Protein 3LBB (pdb70)

Sequence (248 aa):
NHLHEIRVFENFDMVSFEKGHVIVTTEVVDKSLNYYGFAHGGYIFTLCDQISGLVSISTGFDAVTLQSSINYLKSGKLGDTLLIDGRCVHDGRTTKVVDVTVTNQLKQEVAKATFTMFVTGKRKNHLHEIRVFENFDMVSFEKGHVIVTTEVVDKSLNYYGFAHGGYIFTLCDQISGLVSISTGFDAVTLQSSINYLKSGKLGDTLLIDGRCVHDGRTTKVVDVTVTNQLKQEVAKATFTMFVTGKRK

Nearest PDB structures (foldseek):
  3lbe-assembly1_B  TM=9.215E-01  e=1.642E-21  Streptococcus mutans UA159
  4xy6-assembly1_A  TM=9.819E-01  e=1.823E-18  Streptococcus pneumoniae TIGR4
  4zrb-assembly1_D  TM=9.783E-01  e=1.724E-18  Streptococcus pneumoniae TIGR4
  4xy5-assembly1_A  TM=9.863E-01  e=4.473E-18  Streptococcus pneumoniae TIGR4
  2fs2-assembly1_B  TM=9.615E-01  e=1.697E-12  Escherichia coli

Secondary structure (DSSP, 8-state):
--S--EEE-SS-EEEEEETTEEEEEEE--GGGB-TTSBB-HHHHHHHHHHHHHHHHHHTTEEEEEEEEEEEE-S--BTTPEEEEEEEEEEE-SSEEEEEEEEE-TT--EEEEEEEEEEEEEE--/--S--EEE-SS-EEEEEETTEEEEEEE--GGGB-TTSBB-HHHHHHHHHHHHHHHHHHTTEEEEEEEEEEEE-S--BTTPEEEEEEEEEEE-SSEEEEEEEEE-TT--EEEEEEEEEEEEEE--

Foldseek 3Di:
DQDDAADEPPDKAFDDQAAQKTKMKDFAADSLDDPVQWGDPVNVVVLQVVRQQSNLVSNFFHKAFPDKDKDFDATHHHGWIKMKMKGWPANDPFKTKIKIFIATPVRHTGMIMMTIIGTPGGDD/DQDDAADEPPDKDWDDQAAQKTKMKDAAADSQDDPVQWGDPVRVVVLQVVRQCSSVVSNFFDWAFPDKDKDFDAIHHHGWIKMKMKGWDDDDPFKTKIKIFIATPVRDTGMIMITIITTPGGDD

Structure (mmCIF, N/CA/C/O backbone):
data_3LBB
#
_entry.id   3LBB
#
_cell.length_a   64.704
_cell.length_b   72.787
_cell.length_c   56.682
_cell.angle_alpha   90.00
_cell.angle_beta   90.00
_cell.angle_gamma   90.00
#
_symmetry.space_group_name_H-M   'P 21 21 2'
#
loop_
_entity.id
_entity.type
_entity.pdbx_description
1 polymer 'Putative uncharacterized protein smu.793'
2 non-polymer 'SULFATE ION'
3 non-polymer 'CHLORIDE ION'
4 water water
#
loop_
_atom_site.group_PDB
_atom_site.id
_atom_site.type_symbol
_atom_site.label_atom_id
_atom_site.label_alt_id
_atom_site.label_comp_id
_atom_site.label_asym_id
_atom_site.label_entity_id
_atom_site.label_seq_id
_atom_site.pdbx_PDB_ins_code
_atom_site.Cartn_x
_atom_site.Cartn_y
_atom_site.Cartn_z
_atom_site.occupancy
_atom_site.B_iso_or_equiv
_atom_site.auth_seq_id
_atom_site.auth_comp_id
_atom_site.auth_asym_id
_atom_site.auth_atom_id
_atom_site.pdbx_PDB_model_num
ATOM 1 N N . ASN A 1 38 ? 57.855 -11.498 30.340 1.00 46.81 4 ASN A N 1
ATOM 2 C CA . ASN A 1 38 ? 57.324 -10.593 29.296 1.00 47.20 4 ASN A CA 1
ATOM 3 C C . ASN A 1 38 ? 55.869 -10.103 29.595 1.00 46.07 4 ASN A C 1
ATOM 4 O O . ASN A 1 38 ? 55.630 -8.893 29.666 1.00 45.61 4 ASN A O 1
ATOM 9 N N . HIS A 1 39 ? 54.936 -11.065 29.810 1.00 44.69 5 HIS A N 1
ATOM 10 C CA . HIS A 1 39 ? 53.468 -10.864 30.131 1.00 42.89 5 HIS A CA 1
ATOM 11 C C . HIS A 1 39 ? 53.103 -10.498 31.592 1.00 40.46 5 HIS A C 1
ATOM 12 O O . HIS A 1 39 ? 52.182 -9.724 31.895 1.00 41.88 5 HIS A O 1
ATOM 19 N N . LEU A 1 40 ? 53.815 -11.121 32.501 1.00 36.42 6 LEU A N 1
ATOM 20 C CA . LEU A 1 40 ? 53.895 -10.697 33.858 1.00 32.15 6 LEU A CA 1
ATOM 21 C C . LEU A 1 40 ? 55.157 -9.945 34.003 1.00 30.31 6 LEU A C 1
ATOM 22 O O . LEU A 1 40 ? 56.239 -10.416 33.558 1.00 31.12 6 LEU A O 1
ATOM 27 N N . HIS A 1 41 ? 55.069 -8.799 34.687 1.00 27.56 7 HIS A N 1
ATOM 28 C CA . HIS A 1 41 ? 56.255 -8.013 34.909 1.00 23.68 7 HIS A CA 1
ATOM 29 C C . HIS A 1 41 ? 56.146 -7.095 36.138 1.00 20.27 7 HIS A C 1
ATOM 30 O O . HIS A 1 41 ? 55.057 -6.655 36.560 1.00 18.53 7 HIS A O 1
ATOM 37 N N . GLU A 1 42 ? 57.282 -6.756 36.687 1.00 19.41 8 GLU A N 1
ATOM 38 C CA . GLU A 1 42 ? 57.312 -5.827 37.790 1.00 18.32 8 GLU A CA 1
ATOM 39 C C . GLU A 1 42 ? 56.825 -4.435 37.411 1.00 17.25 8 GLU A C 1
ATOM 40 O O . GLU A 1 42 ? 57.088 -3.883 36.319 1.00 19.09 8 GLU A O 1
ATOM 46 N N . ILE A 1 43 ? 56.151 -3.829 38.374 1.00 16.55 9 ILE A N 1
ATOM 47 C CA . ILE A 1 43 ? 55.720 -2.456 38.240 1.00 16.68 9 ILE A CA 1
ATOM 48 C C . ILE A 1 43 ? 56.135 -1.766 39.514 1.00 15.33 9 ILE A C 1
ATOM 49 O O . ILE A 1 43 ? 56.138 -2.372 40.557 1.00 13.10 9 ILE A O 1
ATOM 54 N N . ARG A 1 44 ? 56.474 -0.488 39.439 1.00 14.05 10 ARG A N 1
ATOM 55 C CA . ARG A 1 44 ? 56.810 0.246 40.647 1.00 14.74 10 ARG A CA 1
ATOM 56 C C . ARG A 1 44 ? 56.000 1.540 40.693 1.00 14.32 10 ARG A C 1
ATOM 57 O O . ARG A 1 44 ? 55.667 2.105 39.680 1.00 14.46 10 ARG A O 1
ATOM 65 N N . VAL A 1 45 ? 55.743 1.994 41.889 1.00 14.63 11 VAL A N 1
ATOM 66 C CA . VAL A 1 45 ? 54.914 3.152 42.082 1.00 13.42 11 VAL A CA 1
ATOM 67 C C . VAL A 1 45 ? 55.586 3.989 43.135 1.00 12.82 11 VAL A C 1
ATOM 68 O O . VAL A 1 45 ? 56.111 3.466 44.109 1.00 12.46 11 VAL A O 1
ATOM 72 N N . PHE A 1 46 ? 55.499 5.317 42.961 1.00 14.97 12 PHE A N 1
ATOM 73 C CA . PHE A 1 46 ? 56.151 6.273 43.877 1.00 12.56 12 PHE A CA 1
ATOM 74 C C . PHE A 1 46 ? 57.688 6.139 43.909 1.00 14.06 12 PHE A C 1
ATOM 75 O O . PHE A 1 46 ? 58.321 6.261 44.977 1.00 13.40 12 PHE A O 1
ATOM 83 N N . GLU A 1 47 ? 58.267 5.894 42.733 1.00 14.86 13 GLU A N 1
ATOM 84 C CA . GLU A 1 47 ? 59.738 5.993 42.616 1.00 17.50 13 GLU A CA 1
ATOM 85 C C . GLU A 1 47 ? 60.170 7.459 42.697 1.00 18.47 13 GLU A C 1
ATOM 86 O O . GLU A 1 47 ? 61.298 7.745 43.016 1.00 19.05 13 GLU A O 1
ATOM 92 N N . ASN A 1 48 ? 59.245 8.380 42.457 1.00 16.13 14 ASN A N 1
ATOM 93 C CA . ASN A 1 48 ? 59.448 9.777 42.717 1.00 16.90 14 ASN A CA 1
ATOM 94 C C . ASN A 1 48 ? 58.073 10.369 43.096 1.00 17.39 14 ASN A C 1
ATOM 95 O O . ASN A 1 48 ? 57.019 9.799 42.745 1.00 15.41 14 ASN A O 1
ATOM 100 N N . PHE A 1 49 ? 58.083 11.486 43.814 1.00 15.39 15 PHE A N 1
ATOM 101 C CA . PHE A 1 49 ? 56.837 12.138 44.170 1.00 18.02 15 PHE A CA 1
ATOM 102 C C . PHE A 1 49 ? 57.220 13.495 44.761 1.00 19.01 15 PHE A C 1
ATOM 103 O O . PHE A 1 49 ? 58.387 13.694 45.204 1.00 17.60 15 PHE A O 1
ATOM 111 N N . ASP A 1 50 ? 56.246 14.366 44.828 1.00 17.81 16 ASP A N 1
ATOM 112 C CA . ASP A 1 50 ? 56.310 15.641 45.476 1.00 19.38 16 ASP A CA 1
ATOM 113 C C . ASP A 1 50 ? 55.017 15.928 46.233 1.00 18.86 16 ASP A C 1
ATOM 114 O O . ASP A 1 50 ? 53.996 16.069 45.657 1.00 19.92 16 ASP A O 1
ATOM 119 N N . MET A 1 51 ? 55.108 16.003 47.532 1.00 17.21 17 MET A N 1
ATOM 120 C CA . MET A 1 51 ? 53.986 16.349 48.363 1.00 18.72 17 MET A CA 1
ATOM 121 C C . MET A 1 51 ? 53.683 17.857 48.224 1.00 21.78 17 MET A C 1
ATOM 122 O O . MET A 1 51 ? 54.366 18.692 48.748 1.00 21.69 17 MET A O 1
ATOM 127 N N . VAL A 1 52 ? 52.641 18.149 47.474 1.00 21.77 18 VAL A N 1
ATOM 128 C CA . VAL A 1 52 ? 52.237 19.489 47.180 1.00 22.00 18 VAL A CA 1
ATOM 129 C C . VAL A 1 52 ? 51.482 20.161 48.312 1.00 24.76 18 VAL A C 1
ATOM 130 O O . VAL A 1 52 ? 51.900 21.157 48.757 1.00 25.86 18 VAL A O 1
ATOM 134 N N . SER A 1 53 ? 50.379 19.609 48.764 1.00 24.39 19 SER A N 1
ATOM 135 C CA . SER A 1 53 ? 49.722 20.140 49.950 1.00 23.19 19 SER A CA 1
ATOM 136 C C . SER A 1 53 ? 49.108 19.079 50.835 1.00 21.66 19 SER A C 1
ATOM 137 O O . SER A 1 53 ? 48.773 18.062 50.374 1.00 21.32 19 SER A O 1
ATOM 140 N N . PHE A 1 54 ? 48.979 19.372 52.104 1.00 17.64 20 PHE A N 1
ATOM 141 C CA . PHE A 1 54 ? 48.428 18.487 53.059 1.00 20.10 20 PHE A CA 1
ATOM 142 C C . 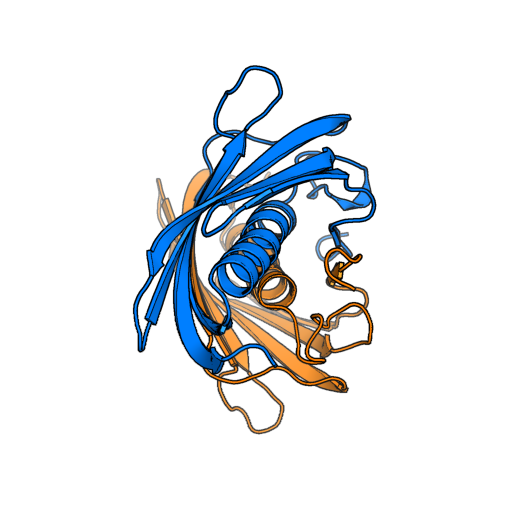PHE A 1 54 ? 47.490 19.242 54.026 1.00 21.03 20 PHE A C 1
ATOM 143 O O . PHE A 1 54 ? 47.925 19.946 54.886 1.00 24.34 20 PHE A O 1
ATOM 151 N N . GLU A 1 55 ? 46.194 19.095 53.847 1.00 20.65 21 GLU A N 1
ATOM 152 C CA . GLU A 1 55 ? 45.226 19.887 54.583 1.00 22.13 21 GLU A CA 1
ATOM 153 C C . GLU A 1 55 ? 44.137 18.945 55.031 1.00 21.58 21 GLU A C 1
ATOM 154 O O . GLU A 1 55 ? 44.021 17.862 54.454 1.00 19.15 21 GLU A O 1
ATOM 160 N N . LYS A 1 56 ? 43.359 19.388 56.027 1.00 20.33 22 LYS A N 1
ATOM 161 C CA . LYS A 1 56 ? 42.276 18.593 56.574 1.00 20.94 22 LYS A CA 1
ATOM 162 C C . LYS A 1 56 ? 41.366 18.171 55.426 1.00 17.72 22 LYS A C 1
ATOM 163 O O . LYS A 1 56 ? 40.845 19.021 54.720 1.00 16.72 22 LYS A O 1
ATOM 169 N N . GLY A 1 57 ? 41.245 16.851 55.247 1.00 18.58 23 GLY A N 1
ATOM 170 C CA . GLY A 1 57 ? 40.398 16.282 54.166 1.00 17.44 23 GLY A CA 1
ATOM 171 C C . GLY A 1 57 ? 40.868 16.603 52.747 1.00 17.99 23 GLY A C 1
ATOM 172 O O . GLY A 1 57 ? 40.153 16.397 51.815 1.00 20.15 23 GLY A O 1
ATOM 173 N N . HIS A 1 58 ? 42.086 17.056 52.535 1.00 14.63 24 HIS A N 1
ATOM 174 C CA . HIS A 1 58 ? 42.457 17.407 51.145 1.00 16.05 24 HIS A CA 1
ATOM 175 C C . HIS A 1 58 ? 43.991 17.371 50.908 1.00 17.05 24 HIS A C 1
ATOM 176 O O . HIS A 1 58 ? 44.726 18.134 51.567 1.00 16.66 24 HIS A O 1
ATOM 183 N N . VAL A 1 59 ? 44.453 16.424 50.083 1.00 14.60 25 VAL A N 1
ATOM 184 C CA . VAL A 1 59 ? 45.880 16.168 49.884 1.00 14.03 25 VAL A CA 1
ATOM 185 C C . VAL A 1 59 ? 46.150 16.120 48.432 1.00 16.37 25 VAL A C 1
ATOM 186 O O . VAL A 1 59 ? 45.428 15.414 47.675 1.00 16.49 25 VAL A O 1
ATOM 190 N N . ILE A 1 60 ? 47.218 16.845 48.030 1.00 16.03 26 ILE A N 1
ATOM 191 C CA . ILE A 1 60 ? 47.669 16.900 46.647 1.00 14.72 26 ILE A CA 1
ATOM 192 C C . ILE A 1 60 ? 49.109 16.388 46.566 1.00 14.73 26 ILE A C 1
ATOM 193 O O . ILE A 1 60 ? 50.042 16.855 47.304 1.00 14.66 26 ILE A O 1
ATOM 198 N N . VAL A 1 61 ? 49.323 15.435 45.664 1.00 12.88 27 VAL A N 1
ATOM 199 C CA . VAL A 1 61 ? 50.714 14.949 45.384 1.00 14.00 27 VAL A CA 1
ATOM 200 C C . VAL A 1 61 ? 50.906 14.858 43.927 1.00 13.19 27 VAL A C 1
ATOM 201 O O . VAL A 1 61 ? 49.994 14.491 43.222 1.00 16.31 27 VAL A O 1
ATOM 205 N N . THR A 1 62 ? 52.084 15.209 43.439 1.00 15.81 28 THR A N 1
ATOM 206 C CA . THR A 1 62 ? 52.450 14.970 42.043 1.00 15.38 28 THR A CA 1
ATOM 207 C C . THR A 1 62 ? 53.495 13.910 41.872 1.00 15.51 28 THR A C 1
ATOM 208 O O . THR A 1 62 ? 54.292 13.619 42.782 1.00 17.65 28 THR A O 1
ATOM 212 N N . THR A 1 63 ? 53.539 13.333 40.680 1.00 15.18 29 THR A N 1
ATOM 213 C CA . THR A 1 63 ? 54.559 12.326 40.419 1.00 14.55 29 THR A CA 1
ATOM 214 C C . THR A 1 63 ? 54.818 12.354 38.954 1.00 14.53 29 THR A C 1
ATOM 215 O O . THR A 1 63 ? 53.982 12.889 38.228 1.00 14.21 29 THR A O 1
ATOM 219 N N . GLU A 1 64 ? 55.954 11.818 38.496 1.00 12.97 30 GLU A N 1
ATOM 220 C CA . GLU A 1 64 ? 56.215 11.760 37.081 1.00 14.02 30 GLU A CA 1
ATOM 221 C C . GLU A 1 64 ? 56.292 10.296 36.632 1.00 14.84 30 GLU A C 1
ATOM 222 O O . GLU A 1 64 ? 57.018 9.421 37.270 1.00 16.11 30 GLU A O 1
ATOM 228 N N . VAL A 1 65 ? 55.552 10.008 35.598 1.00 14.37 31 VAL A N 1
ATOM 229 C CA . VAL A 1 65 ? 55.516 8.716 34.988 1.00 13.37 31 VAL A CA 1
ATOM 230 C C . VAL A 1 65 ? 56.889 8.309 34.422 1.00 14.41 31 VAL A C 1
ATOM 231 O O . VAL A 1 65 ? 57.399 8.959 33.637 1.00 13.32 31 VAL A O 1
ATOM 235 N N . VAL A 1 66 ? 57.416 7.197 34.873 1.00 16.28 32 VAL A N 1
ATOM 236 C CA . VAL A 1 66 ? 58.703 6.653 34.451 1.00 14.57 32 VAL A CA 1
ATOM 237 C C . VAL A 1 66 ? 58.617 5.230 33.881 1.00 17.69 32 VAL A C 1
ATOM 238 O O . VAL A 1 66 ? 57.551 4.717 33.745 1.00 16.87 32 VAL A O 1
ATOM 242 N N . ASP A 1 67 ? 59.744 4.620 33.537 1.00 18.10 33 ASP A N 1
ATOM 243 C CA . ASP A 1 67 ? 59.701 3.359 32.809 1.00 17.98 33 ASP A CA 1
ATOM 244 C C . ASP A 1 67 ? 58.938 2.277 33.581 1.00 18.40 33 ASP A C 1
ATOM 245 O O . ASP A 1 67 ? 58.048 1.555 32.967 1.00 17.52 33 ASP A O 1
ATOM 250 N N . LYS A 1 68 ? 59.237 2.126 34.878 1.00 14.36 34 LYS A N 1
ATOM 251 C CA . LYS A 1 68 ? 58.544 1.020 35.640 1.00 15.72 34 LYS A CA 1
ATOM 252 C C . LYS A 1 68 ? 57.094 1.357 36.073 1.00 16.57 34 LYS A C 1
ATOM 253 O O . LYS A 1 68 ? 56.476 0.567 36.789 1.00 15.78 34 LYS A O 1
ATOM 259 N N . SER A 1 69 ? 56.588 2.524 35.655 1.00 15.79 35 SER A N 1
ATOM 260 C CA . SER A 1 69 ? 55.135 2.882 35.773 1.00 14.71 35 SER A CA 1
ATOM 261 C C . SER A 1 69 ? 54.311 2.218 34.674 1.00 16.26 35 SER A C 1
ATOM 262 O O . SER A 1 69 ? 53.094 2.153 34.755 1.00 15.21 35 SER A O 1
ATOM 265 N N . LEU A 1 70 ? 54.978 1.791 33.600 1.00 15.09 36 LEU A N 1
ATOM 266 C CA . LEU A 1 70 ? 54.276 1.466 32.338 1.00 17.48 36 LEU A CA 1
ATOM 267 C C . LEU A 1 70 ? 53.794 0.032 32.167 1.00 17.69 36 LEU A C 1
ATOM 268 O O . LEU A 1 70 ? 54.339 -0.830 32.813 1.00 18.26 36 LEU A O 1
ATOM 273 N N . ASN A 1 71 ? 52.731 -0.173 31.393 1.00 18.54 37 ASN A N 1
ATOM 274 C CA . ASN A 1 71 ? 52.214 -1.480 31.038 1.00 23.09 37 ASN A CA 1
ATOM 275 C C . ASN A 1 71 ? 52.893 -1.889 29.733 1.00 27.19 37 ASN A C 1
ATOM 276 O O . ASN A 1 71 ? 53.697 -1.107 29.172 1.00 27.57 37 ASN A O 1
ATOM 281 N N . TYR A 1 72 ? 52.581 -3.087 29.220 1.00 34.10 38 TYR A N 1
ATOM 282 C CA . TYR A 1 72 ? 53.246 -3.548 27.946 1.00 38.89 38 TYR A CA 1
ATOM 283 C C . TYR A 1 72 ? 53.181 -2.496 26.796 1.00 40.83 38 TYR A C 1
ATOM 284 O O . TYR A 1 72 ? 54.178 -2.306 26.071 1.00 43.07 38 TYR A O 1
ATOM 293 N N . TYR A 1 73 ? 52.055 -1.776 26.644 1.00 39.38 39 TYR A N 1
ATOM 294 C CA . TYR A 1 73 ? 51.898 -0.798 25.536 1.00 38.20 39 TYR A CA 1
ATOM 295 C C . TYR A 1 73 ? 52.594 0.537 25.689 1.00 36.22 39 TYR A C 1
ATOM 296 O O . TYR A 1 73 ? 52.434 1.441 24.865 1.00 38.53 39 TYR A O 1
ATOM 305 N N . GLY A 1 74 ? 53.403 0.705 26.723 1.00 33.12 40 GLY A N 1
ATOM 306 C CA . GLY A 1 74 ? 54.007 2.033 26.869 1.00 26.48 40 GLY A CA 1
ATOM 307 C C . GLY A 1 74 ? 53.132 3.073 27.509 1.00 22.98 40 GLY A C 1
ATOM 308 O O . GLY A 1 74 ? 53.528 4.254 27.550 1.00 24.59 40 GLY A O 1
ATOM 309 N N . PHE A 1 75 ? 51.951 2.721 28.057 1.00 20.05 41 PHE A N 1
ATOM 310 C CA . PHE A 1 75 ? 51.221 3.678 28.882 1.00 20.20 41 PHE A CA 1
ATOM 311 C C . PHE A 1 75 ? 51.243 3.344 30.372 1.00 20.26 41 PHE A C 1
ATOM 312 O O . PHE A 1 75 ? 51.470 2.188 30.758 1.00 20.85 41 PHE A O 1
ATOM 320 N N . ALA A 1 76 ? 50.907 4.325 31.214 1.00 16.54 42 ALA A N 1
ATOM 321 C CA . ALA A 1 76 ? 50.923 4.146 32.672 1.00 15.94 42 ALA A CA 1
ATOM 322 C C . ALA A 1 76 ? 49.957 3.006 32.991 1.00 16.60 42 ALA A C 1
ATOM 323 O O . ALA A 1 76 ? 48.775 3.014 32.596 1.00 16.25 42 ALA A O 1
ATOM 325 N N . HIS A 1 77 ? 50.455 2.083 33.771 1.00 15.65 43 HIS A N 1
ATOM 326 C CA . HIS A 1 77 ? 49.688 0.894 34.107 1.00 15.46 43 HIS A CA 1
ATOM 327 C C . HIS A 1 77 ? 48.490 1.233 34.996 1.00 13.43 43 HIS A C 1
ATOM 328 O O . HIS A 1 77 ? 48.589 2.102 35.882 1.00 15.92 43 HIS A O 1
ATOM 335 N N . GLY A 1 78 ? 47.340 0.597 34.720 1.00 13.17 44 GLY A N 1
ATOM 336 C CA . GLY A 1 78 ? 46.081 0.832 35.504 1.00 9.06 44 GLY A CA 1
ATOM 337 C C . GLY A 1 78 ? 46.237 0.514 36.963 1.00 11.00 44 GLY A C 1
ATOM 338 O O . GLY A 1 78 ? 45.633 1.211 37.800 1.00 12.88 44 GLY A O 1
ATOM 339 N N . GLY A 1 79 ? 47.059 -0.498 37.318 1.00 10.89 45 GLY A N 1
ATOM 340 C CA . GLY A 1 79 ? 47.423 -0.747 38.740 1.00 12.58 45 GLY A CA 1
ATOM 341 C C . GLY A 1 79 ? 48.315 0.345 39.347 1.00 13.35 45 GLY A C 1
ATOM 342 O O . GLY A 1 79 ? 48.174 0.716 40.502 1.00 15.71 45 GLY A O 1
ATOM 343 N N . TYR A 1 80 ? 49.252 0.877 38.564 1.00 14.60 46 TYR A N 1
ATOM 344 C CA . TYR A 1 80 ? 50.116 2.022 39.032 1.00 14.25 46 TYR A CA 1
ATOM 345 C C . TYR A 1 80 ? 49.195 3.224 39.287 1.00 13.65 46 TYR A C 1
ATOM 346 O O . TYR A 1 80 ? 49.239 3.890 40.356 1.00 15.81 46 TYR A O 1
ATOM 355 N N . ILE A 1 81 ? 48.297 3.479 38.364 1.00 13.60 47 ILE A N 1
ATOM 356 C CA . ILE A 1 81 ? 47.341 4.576 38.493 1.00 11.17 47 ILE A CA 1
ATOM 357 C C . ILE A 1 81 ? 46.513 4.439 39.758 1.00 13.00 47 ILE A C 1
ATOM 358 O O . ILE A 1 81 ? 46.427 5.350 40.522 1.00 12.33 47 ILE A O 1
ATOM 363 N N . PHE A 1 82 ? 45.939 3.265 39.958 1.00 11.85 48 PHE A N 1
ATOM 364 C CA . PHE A 1 82 ? 45.101 3.035 41.146 1.00 10.82 48 PHE A CA 1
ATOM 365 C C . PHE A 1 82 ? 45.945 3.195 42.436 1.00 9.44 48 PHE A C 1
ATOM 366 O O . PHE A 1 82 ? 45.498 3.656 43.417 1.00 10.43 48 PHE A O 1
ATOM 374 N N . THR A 1 83 ? 47.156 2.638 42.437 1.00 12.22 49 THR A N 1
ATOM 375 C CA . THR A 1 83 ? 48.023 2.736 43.639 1.00 11.43 49 THR A CA 1
ATOM 376 C C . THR A 1 83 ? 48.324 4.200 43.987 1.00 10.51 49 THR A C 1
ATOM 377 O O . THR A 1 83 ? 48.382 4.542 45.174 1.00 15.02 49 THR A O 1
ATOM 381 N N . LEU A 1 84 ? 48.533 5.065 42.987 1.00 9.43 50 LEU A N 1
ATOM 382 C CA . LEU A 1 84 ? 48.682 6.509 43.280 1.00 10.71 50 LEU A CA 1
ATOM 383 C C . LEU A 1 84 ? 47.467 7.053 44.049 1.00 14.71 50 LEU A C 1
ATOM 384 O O . LEU A 1 84 ? 47.626 7.724 45.089 1.00 15.52 50 LEU A O 1
ATOM 389 N N . CYS A 1 85 ? 46.242 6.742 43.529 1.00 14.53 51 CYS A N 1
ATOM 390 C CA . CYS A 1 85 ? 44.974 7.131 44.167 1.00 11.29 51 CYS A CA 1
ATOM 391 C C . CYS A 1 85 ? 44.829 6.546 45.540 1.00 12.34 51 CYS A C 1
ATOM 392 O O . CYS A 1 85 ? 44.470 7.263 46.482 1.00 13.11 51 CYS A O 1
ATOM 395 N N . ASP A 1 86 ? 45.110 5.255 45.670 1.00 13.61 52 ASP A N 1
ATOM 396 C CA . ASP A 1 86 ? 44.949 4.562 46.974 1.00 14.65 52 ASP A CA 1
ATOM 397 C C . ASP A 1 86 ? 45.846 5.184 48.106 1.00 15.80 52 ASP A C 1
ATOM 398 O O . ASP A 1 86 ? 45.368 5.459 49.240 1.00 10.50 52 ASP A O 1
ATOM 403 N N . GLN A 1 87 ? 47.130 5.463 47.785 1.00 16.20 53 GLN A N 1
ATOM 404 C CA . GLN A 1 87 ? 48.023 6.007 48.800 1.00 14.37 53 GLN A CA 1
ATOM 405 C C . GLN A 1 87 ? 47.560 7.403 49.207 1.00 14.22 53 GLN A C 1
ATOM 406 O O . GLN A 1 87 ? 47.562 7.790 50.408 1.00 13.14 53 GLN A O 1
ATOM 412 N N . ILE A 1 88 ? 47.174 8.186 48.228 1.00 15.66 54 ILE A N 1
ATOM 413 C CA . ILE A 1 88 ? 46.693 9.506 48.518 1.00 17.22 54 ILE A CA 1
ATOM 414 C C . ILE A 1 88 ? 45.424 9.472 49.395 1.00 18.06 54 ILE A C 1
ATOM 415 O O . ILE A 1 88 ? 45.272 10.250 50.269 1.00 20.70 54 ILE A O 1
ATOM 420 N N . SER A 1 89 ? 44.562 8.517 49.191 1.00 16.50 55 SER A N 1
ATOM 421 C CA . SER A 1 89 ? 43.353 8.419 50.000 1.00 16.16 55 SER A CA 1
ATOM 422 C C . SER A 1 89 ? 43.672 8.084 51.450 1.00 16.37 55 SER A C 1
ATOM 423 O O . SER A 1 89 ? 42.994 8.563 52.405 1.00 15.53 55 SER A O 1
ATOM 426 N N . GLY A 1 90 ? 44.706 7.272 51.649 1.00 17.14 56 GLY A N 1
ATOM 427 C CA . GLY A 1 90 ? 45.195 6.984 53.043 1.00 17.06 56 GLY A CA 1
ATOM 428 C C . GLY A 1 90 ? 45.729 8.210 53.756 1.00 17.34 56 GLY A C 1
ATOM 429 O O . GLY A 1 90 ? 45.546 8.354 54.953 1.00 18.05 56 GLY A O 1
ATOM 430 N N . LEU A 1 91 ? 46.427 9.072 53.027 1.00 19.10 57 LEU A N 1
ATOM 431 C CA . LEU A 1 91 ? 46.888 10.387 53.553 1.00 19.28 57 LEU A CA 1
ATOM 432 C C . LEU A 1 91 ? 45.729 11.303 53.812 1.00 19.38 57 LEU A C 1
ATOM 433 O O . LEU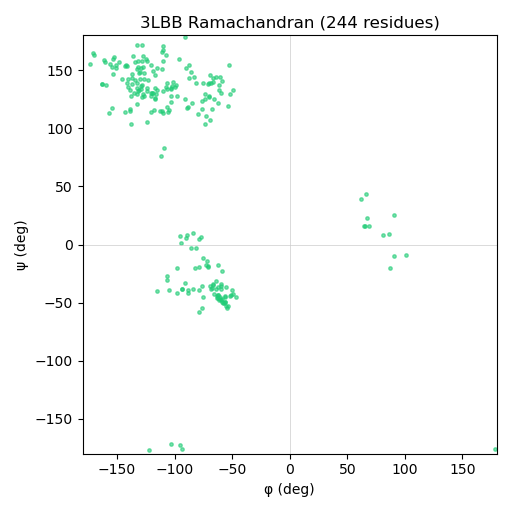 A 1 91 ? 45.739 12.078 54.764 1.00 19.29 57 LEU A O 1
ATOM 438 N N . VAL A 1 92 ? 44.703 11.267 52.943 1.00 19.34 58 VAL A N 1
ATOM 439 C CA . VAL A 1 92 ? 43.506 12.045 53.240 1.00 17.81 58 VAL A CA 1
ATOM 440 C C . VAL A 1 92 ? 42.891 11.590 54.575 1.00 19.24 58 VAL A C 1
ATOM 441 O O . VAL A 1 92 ? 42.338 12.435 55.372 1.00 22.70 58 VAL A O 1
ATOM 445 N N . SER A 1 93 ? 42.971 10.309 54.861 1.00 17.50 59 SER A N 1
ATOM 446 C CA . SER A 1 93 ? 42.299 9.760 56.063 1.00 17.55 59 SER A CA 1
ATOM 447 C C . SER A 1 93 ? 43.170 10.189 57.283 1.00 16.79 59 SER A C 1
ATOM 448 O O . SER A 1 93 ? 42.679 10.669 58.284 1.00 18.25 59 SER A O 1
ATOM 451 N N . ILE A 1 94 ? 44.481 10.051 57.189 1.00 17.55 60 ILE A N 1
ATOM 452 C CA . ILE A 1 94 ? 45.378 10.656 58.191 1.00 19.92 60 ILE A CA 1
ATOM 453 C C . ILE A 1 94 ? 45.135 12.177 58.447 1.00 19.77 60 ILE A C 1
ATOM 454 O O . ILE A 1 94 ? 44.991 12.630 59.583 1.00 22.21 60 ILE A O 1
ATOM 459 N N . SER A 1 95 ? 44.952 12.916 57.372 1.00 18.05 61 SER A N 1
ATOM 460 C CA . SER A 1 95 ? 44.642 14.363 57.433 1.00 19.62 61 SER A CA 1
ATOM 461 C C . SER A 1 95 ? 43.381 14.824 58.183 1.00 22.84 61 SER A C 1
ATOM 462 O O . SER A 1 95 ? 43.301 15.947 58.595 1.00 21.55 61 SER A O 1
ATOM 465 N N . THR A 1 96 ? 42.390 13.931 58.341 1.00 25.96 62 THR A N 1
ATOM 466 C CA . THR A 1 96 ? 41.197 14.152 59.129 1.00 25.67 62 THR A CA 1
ATOM 467 C C . THR A 1 96 ? 41.337 13.603 60.505 1.00 27.85 62 THR A C 1
ATOM 468 O O . THR A 1 96 ? 40.379 13.608 61.243 1.00 30.22 62 THR A O 1
ATOM 472 N N . GLY A 1 97 ? 42.537 13.129 60.879 1.00 31.63 63 GLY A N 1
ATOM 473 C CA . GLY A 1 97 ? 42.842 12.679 62.244 1.00 30.49 63 GLY A CA 1
ATOM 474 C C . GLY A 1 97 ? 42.598 11.185 62.536 1.00 32.42 63 GLY A C 1
ATOM 475 O O . GLY A 1 97 ? 42.414 10.800 63.725 1.00 32.79 63 GLY A O 1
ATOM 476 N N . PHE A 1 98 ? 42.636 10.316 61.521 1.00 31.26 64 PHE A N 1
ATOM 477 C CA . PHE A 1 98 ? 42.321 8.831 61.802 1.00 32.92 64 PHE A CA 1
ATOM 478 C C . PHE A 1 98 ? 43.120 7.780 61.078 1.00 33.80 64 PHE A C 1
ATOM 479 O O . PHE A 1 98 ? 43.672 7.990 59.992 1.00 35.09 64 PHE A O 1
ATOM 487 N N . ASP A 1 99 ? 43.203 6.630 61.728 1.00 35.63 65 ASP A N 1
ATOM 488 C CA . ASP A 1 99 ? 43.601 5.437 60.997 1.00 35.53 65 ASP A CA 1
ATOM 489 C C . ASP A 1 99 ? 42.325 4.846 60.411 1.00 35.25 65 ASP A C 1
ATOM 490 O O . ASP A 1 99 ? 41.190 4.971 60.991 1.00 34.96 65 ASP A O 1
ATOM 495 N N . ALA A 1 100 ? 42.469 4.307 59.206 1.00 36.10 66 ALA A N 1
ATOM 496 C CA . ALA A 1 100 ? 41.292 3.807 58.503 1.00 34.64 66 ALA A CA 1
ATOM 497 C C . ALA A 1 100 ? 41.774 2.743 57.680 1.00 34.10 66 ALA A C 1
ATOM 498 O O . ALA A 1 100 ? 42.930 2.761 57.248 1.00 35.57 66 ALA A O 1
ATOM 500 N N . VAL A 1 101 ? 40.903 1.778 57.406 1.00 33.46 67 VAL A N 1
ATOM 501 C CA . VAL A 1 101 ? 41.312 0.805 56.382 1.00 32.41 67 VAL A CA 1
ATOM 502 C C . VAL A 1 101 ? 40.250 0.767 55.281 1.00 29.84 67 VAL A C 1
ATOM 503 O O . VAL A 1 101 ? 39.063 0.721 55.557 1.00 30.81 67 VAL A O 1
ATOM 507 N N . THR A 1 102 ? 40.691 0.792 54.036 1.00 28.35 68 THR A N 1
ATOM 508 C CA . THR A 1 102 ? 39.765 0.728 52.897 1.00 27.86 68 THR A CA 1
ATOM 509 C C . THR A 1 102 ? 39.102 -0.663 52.756 1.00 24.45 68 THR A C 1
ATOM 510 O O . THR A 1 102 ? 39.782 -1.720 52.758 1.00 21.60 68 THR A O 1
ATOM 514 N N . LEU A 1 103 ? 37.769 -0.623 52.701 1.00 22.04 69 LEU A N 1
ATOM 515 C CA . LEU A 1 103 ? 36.944 -1.807 52.496 1.00 20.32 69 LEU A CA 1
ATOM 516 C C . LEU A 1 103 ? 36.716 -1.998 51.007 1.00 18.41 69 LEU A C 1
ATOM 517 O O . LEU A 1 103 ? 36.598 -3.117 50.569 1.00 17.55 69 LEU A O 1
ATOM 522 N N . GLN A 1 104 ? 36.627 -0.936 50.265 1.00 14.01 70 GLN A N 1
ATOM 523 C CA . GLN A 1 104 ? 36.151 -0.997 48.899 1.00 14.72 70 GLN A CA 1
ATOM 524 C C . GLN A 1 104 ? 36.590 0.218 48.111 1.00 13.66 70 GLN A C 1
ATOM 525 O O . GLN A 1 104 ? 36.553 1.293 48.602 1.00 13.39 70 GLN A O 1
ATOM 531 N N . SER A 1 105 ? 37.021 0.007 46.891 1.00 14.17 71 SER A N 1
ATOM 532 C CA . SER A 1 105 ? 37.247 1.074 45.936 1.00 14.98 71 SER A CA 1
ATOM 533 C C . SER A 1 105 ? 36.690 0.849 44.582 1.00 13.96 71 SER A C 1
ATOM 534 O O . SER A 1 105 ? 36.646 -0.260 44.119 1.00 13.73 71 SER A O 1
ATOM 537 N N . SER A 1 106 ? 36.360 1.948 43.936 1.00 12.76 72 SER A N 1
ATOM 538 C CA . SER A 1 106 ? 35.944 1.971 42.548 1.00 15.07 72 SER A CA 1
ATOM 539 C C . SER A 1 106 ? 36.795 2.951 41.785 1.00 15.00 72 SER A C 1
ATOM 540 O O . SER A 1 106 ? 37.076 4.014 42.308 1.00 18.37 72 SER A O 1
ATOM 543 N N . ILE A 1 107 ? 37.139 2.620 40.528 1.00 13.89 73 ILE A N 1
ATOM 544 C CA . ILE A 1 107 ? 37.960 3.532 39.741 1.00 12.34 73 ILE A CA 1
ATOM 545 C C . ILE A 1 107 ? 37.471 3.549 38.291 1.00 11.89 73 ILE A C 1
ATOM 546 O O . ILE A 1 107 ? 37.104 2.519 37.709 1.00 14.91 73 ILE A O 1
ATOM 551 N N . ASN A 1 108 ? 37.497 4.723 37.679 1.00 10.81 74 ASN A N 1
ATOM 552 C CA . ASN A 1 108 ? 37.237 4.937 36.270 1.00 11.37 74 ASN A CA 1
ATOM 553 C C . ASN A 1 108 ? 38.480 5.487 35.619 1.00 12.52 74 ASN A C 1
ATOM 554 O O . ASN A 1 108 ? 39.051 6.500 36.077 1.00 11.86 74 ASN A O 1
ATOM 559 N N . TYR A 1 109 ? 38.919 4.794 34.575 1.00 10.51 75 TYR A N 1
ATOM 560 C CA . TYR A 1 109 ? 40.020 5.230 33.707 1.00 14.12 75 TYR A CA 1
ATOM 561 C C . TYR A 1 109 ? 39.480 6.039 32.558 1.00 16.79 75 TYR A C 1
ATOM 562 O O . TYR A 1 109 ? 38.639 5.529 31.806 1.00 17.28 75 TYR A O 1
ATOM 571 N N . LEU A 1 110 ? 39.999 7.270 32.373 1.00 18.08 76 LEU A N 1
ATOM 572 C CA . LEU A 1 110 ? 39.430 8.217 31.408 1.00 20.74 76 LEU A CA 1
ATOM 573 C C . LEU A 1 110 ? 40.402 8.546 30.248 1.00 22.72 76 LEU A C 1
ATOM 574 O O . LEU A 1 110 ? 39.979 8.686 29.128 1.00 22.36 76 LEU A O 1
ATOM 579 N N . LYS A 1 111 ? 41.680 8.704 30.574 1.00 21.76 77 LYS A N 1
ATOM 580 C CA . LYS A 1 111 ? 42.740 9.056 29.642 1.00 24.91 77 LYS A CA 1
ATOM 581 C C . LYS A 1 111 ? 44.006 8.321 30.121 1.00 23.95 77 LYS A C 1
ATOM 582 O O . LYS A 1 111 ? 44.240 8.162 31.317 1.00 24.73 77 LYS A O 1
ATOM 588 N N . SER A 1 112 ? 44.777 7.850 29.163 1.00 24.15 78 SER A N 1
ATOM 589 C CA . SER A 1 112 ? 46.122 7.273 29.394 1.00 25.45 78 SER A CA 1
ATOM 590 C C . SER A 1 112 ? 47.125 8.231 29.995 1.00 23.25 78 SER A C 1
ATOM 591 O O . SER A 1 112 ? 47.172 9.394 29.597 1.00 22.55 78 SER A O 1
ATOM 594 N N . GLY A 1 113 ? 47.914 7.746 30.973 1.00 19.52 79 GLY A N 1
ATOM 595 C CA . GLY A 1 113 ? 49.082 8.475 31.359 1.00 19.16 79 GLY A CA 1
ATOM 596 C C . GLY A 1 113 ? 50.233 8.043 30.413 1.00 21.71 79 GLY A C 1
ATOM 597 O O . GLY A 1 113 ? 50.318 6.868 29.955 1.00 18.72 79 GLY A O 1
ATOM 598 N N . LYS A 1 114 ? 51.161 8.950 30.131 1.00 19.61 80 LYS A N 1
ATOM 599 C CA . LYS A 1 114 ? 52.248 8.567 29.243 1.00 19.95 80 LYS A CA 1
ATOM 600 C C . LYS A 1 114 ? 53.555 8.813 29.953 1.00 20.16 80 LYS A C 1
ATOM 601 O O . LYS A 1 114 ? 53.672 9.660 30.898 1.00 19.12 80 LYS A O 1
ATOM 607 N N . LEU A 1 115 ? 54.549 8.093 29.469 1.00 17.61 81 LEU A N 1
ATOM 608 C CA . LEU A 1 115 ? 55.871 8.235 29.940 1.00 18.87 81 LEU A CA 1
ATOM 609 C C . LEU A 1 115 ? 56.280 9.694 29.958 1.00 17.43 81 LEU A C 1
ATOM 610 O O . LEU A 1 115 ? 56.161 10.336 28.975 1.00 16.55 81 LEU A O 1
ATOM 615 N N . GLY A 1 116 ? 56.874 10.147 31.041 1.00 17.93 82 GLY A N 1
ATOM 616 C CA . GLY A 1 116 ? 57.182 11.539 31.208 1.00 18.94 82 GLY A CA 1
ATOM 617 C C . GLY A 1 116 ? 56.089 12.430 31.814 1.00 18.76 82 GLY A C 1
ATOM 618 O O . GLY A 1 116 ? 56.398 13.562 32.233 1.00 17.96 82 GLY A O 1
ATOM 619 N N . ASP A 1 117 ? 54.825 12.005 31.767 1.00 15.24 83 ASP A N 1
ATOM 620 C CA . ASP A 1 117 ? 53.776 12.901 32.245 1.00 18.88 83 ASP A CA 1
ATOM 621 C C . ASP A 1 117 ? 53.984 13.275 33.649 1.00 18.45 83 ASP A C 1
ATOM 622 O O . ASP A 1 117 ? 54.286 12.438 34.429 1.00 22.65 83 ASP A O 1
ATOM 627 N N . THR A 1 118 ? 53.715 14.541 34.017 1.00 19.46 84 THR A N 1
ATOM 628 C CA . THR A 1 118 ? 53.540 14.885 35.421 1.00 16.86 84 THR A CA 1
ATOM 629 C C . THR A 1 118 ? 52.061 14.679 35.775 1.00 18.52 84 THR A C 1
ATOM 630 O O . THR A 1 118 ? 51.187 15.318 35.164 1.00 19.31 84 THR A O 1
ATOM 634 N N . LEU A 1 119 ? 51.790 13.793 36.688 1.00 16.42 85 LEU A N 1
ATOM 635 C CA . LEU A 1 119 ? 50.453 13.582 37.153 1.00 16.64 85 LEU A CA 1
ATOM 636 C C . LEU A 1 119 ? 50.186 14.208 38.501 1.00 15.21 85 LEU A C 1
ATOM 637 O O . LEU A 1 119 ? 50.944 14.112 39.391 1.00 15.38 85 LEU A O 1
ATOM 642 N N . LEU A 1 120 ? 49.078 14.881 38.600 1.00 13.60 86 LEU A N 1
ATOM 643 C CA . LEU A 1 120 ? 48.639 15.456 39.840 1.00 14.13 86 LEU A CA 1
ATOM 644 C C . LEU A 1 120 ? 47.506 14.641 40.504 1.00 15.52 86 LEU A C 1
ATOM 645 O O . LEU A 1 120 ? 46.515 14.385 39.908 1.00 13.52 86 LEU A O 1
ATOM 650 N N . ILE A 1 121 ? 47.728 14.210 41.729 1.00 16.43 87 ILE A N 1
ATOM 651 C CA . ILE A 1 121 ? 46.845 13.315 42.399 1.00 13.94 87 ILE A CA 1
ATOM 652 C C . ILE A 1 121 ? 46.222 14.156 43.491 1.00 14.91 87 ILE A C 1
ATOM 653 O O . ILE A 1 121 ? 46.937 14.555 44.441 1.00 13.37 87 ILE A O 1
ATOM 658 N N . ASP A 1 122 ? 44.883 14.371 43.401 1.00 12.42 88 ASP A N 1
ATOM 659 C CA . ASP A 1 122 ? 44.178 15.169 44.362 1.00 13.13 88 ASP A CA 1
ATOM 660 C C . ASP A 1 122 ? 43.108 14.359 45.114 1.00 13.78 88 ASP A C 1
ATOM 661 O O . ASP A 1 122 ? 42.132 13.887 44.491 1.00 13.36 88 ASP A O 1
ATOM 666 N N . GLY A 1 123 ? 43.274 14.200 46.395 1.00 13.36 89 GLY A N 1
ATOM 667 C CA . GLY A 1 123 ? 42.362 13.470 47.217 1.00 15.16 89 GLY A CA 1
ATOM 668 C C . GLY A 1 123 ? 41.552 14.393 48.080 1.00 17.06 89 GLY A C 1
ATOM 669 O O . GLY A 1 123 ? 42.082 15.290 48.648 1.00 16.74 89 GLY A O 1
ATOM 670 N N . ARG A 1 124 ? 40.256 14.158 48.133 1.00 20.00 90 ARG A N 1
ATOM 671 C CA . ARG A 1 124 ? 39.314 14.912 48.951 1.00 20.00 90 ARG A CA 1
ATOM 672 C C . ARG A 1 124 ? 38.372 14.039 49.758 1.00 20.00 90 ARG A C 1
ATOM 673 O O . ARG A 1 124 ? 37.772 13.145 49.221 1.00 20.00 90 ARG A O 1
ATOM 681 N N . CYS A 1 125 ? 38.227 14.331 51.037 1.00 14.99 91 CYS A N 1
ATOM 682 C CA . CYS A 1 125 ? 37.276 13.628 51.871 1.00 18.77 91 CYS A CA 1
ATOM 683 C C . CYS A 1 125 ? 35.869 14.129 51.566 1.00 19.47 91 CYS A C 1
ATOM 684 O O . CYS A 1 125 ? 35.594 15.281 51.768 1.00 18.87 91 CYS A O 1
ATOM 687 N N . VAL A 1 126 ? 34.994 13.255 51.055 1.00 20.29 92 VAL A N 1
ATOM 688 C CA . VAL A 1 126 ? 33.624 13.639 50.814 1.00 21.01 92 VAL A CA 1
ATOM 689 C C . VAL A 1 126 ? 32.726 13.163 52.001 1.00 22.96 92 VAL A C 1
ATOM 690 O O . VAL A 1 126 ? 31.637 13.676 52.199 1.00 24.30 92 VAL A O 1
ATOM 694 N N . HIS A 1 127 ? 33.165 12.206 52.778 1.00 21.22 93 HIS A N 1
ATOM 695 C CA . HIS A 1 127 ? 32.483 11.893 54.018 1.00 22.81 93 HIS A CA 1
ATOM 696 C C . HIS A 1 127 ? 33.436 11.603 55.183 1.00 24.42 93 HIS A C 1
ATOM 697 O O . HIS A 1 127 ? 34.180 10.679 55.177 1.00 23.17 93 HIS A O 1
ATOM 704 N N . ASP A 1 128 ? 33.373 12.433 56.184 1.00 26.07 94 ASP A N 1
ATOM 705 C CA . ASP A 1 128 ? 34.312 12.368 57.272 1.00 28.54 94 ASP A CA 1
ATOM 706 C C . ASP A 1 128 ? 33.569 11.933 58.488 1.00 30.90 94 ASP A C 1
ATOM 707 O O . ASP A 1 128 ? 33.243 12.703 59.322 1.00 31.76 94 ASP A O 1
ATOM 712 N N . GLY A 1 129 ? 33.267 10.662 58.532 1.00 33.28 95 GLY A N 1
ATOM 713 C CA . GLY A 1 129 ? 32.361 10.123 59.504 1.00 35.27 95 GLY A CA 1
ATOM 714 C C . GLY A 1 129 ? 33.060 9.551 60.696 1.00 37.73 95 GLY A C 1
ATOM 715 O O . GLY A 1 129 ? 34.208 9.270 60.663 1.00 37.45 95 GLY A O 1
ATOM 716 N N . ARG A 1 130 ? 32.342 9.424 61.778 1.00 40.49 96 ARG A N 1
ATOM 717 C CA . ARG A 1 130 ? 32.870 8.712 62.946 1.00 42.69 96 ARG A CA 1
ATOM 718 C C . ARG A 1 130 ? 33.298 7.275 62.604 1.00 40.92 96 ARG A C 1
ATOM 719 O O . ARG A 1 130 ? 34.390 6.847 62.986 1.00 41.91 96 ARG A O 1
ATOM 727 N N . THR A 1 131 ? 32.459 6.553 61.844 1.00 38.86 97 THR A N 1
ATOM 728 C CA . THR A 1 131 ? 32.651 5.098 61.673 1.00 36.16 97 THR A CA 1
ATOM 729 C C . THR A 1 131 ? 33.201 4.723 60.245 1.00 33.45 97 THR A C 1
ATOM 730 O O . THR A 1 131 ? 33.933 3.710 60.089 1.00 29.91 97 THR A O 1
ATOM 734 N N . THR A 1 132 ? 32.901 5.578 59.238 1.00 30.36 98 THR A N 1
ATOM 735 C CA . THR A 1 132 ? 33.379 5.399 57.872 1.00 28.75 98 THR A CA 1
ATOM 736 C C . THR A 1 132 ? 33.962 6.702 57.339 1.00 28.27 98 THR A C 1
ATOM 737 O O . THR A 1 132 ? 33.573 7.797 57.783 1.00 28.71 98 THR A O 1
ATOM 741 N N . LYS A 1 133 ? 34.903 6.604 56.394 1.00 23.78 99 LYS A N 1
ATOM 742 C CA . LYS A 1 133 ? 35.263 7.753 55.594 1.00 22.22 99 LYS A CA 1
ATOM 743 C C . LYS A 1 133 ? 35.158 7.418 54.121 1.00 19.13 99 LYS A C 1
ATOM 744 O O . LYS A 1 133 ? 35.360 6.258 53.724 1.00 20.26 99 LYS A O 1
ATOM 750 N N . VAL A 1 134 ? 34.808 8.411 53.306 1.00 15.80 100 VAL A N 1
ATOM 751 C CA . VAL A 1 134 ? 34.774 8.232 51.871 1.00 14.20 100 VAL A CA 1
ATOM 752 C C . VAL A 1 134 ? 35.667 9.294 51.269 1.00 15.16 100 VAL A C 1
ATOM 753 O O . VAL A 1 134 ? 35.557 10.492 51.590 1.00 16.33 100 VAL A O 1
ATOM 757 N N . VAL A 1 135 ? 36.527 8.865 50.358 1.00 14.69 101 VAL A N 1
ATOM 758 C CA . VAL A 1 135 ? 37.524 9.750 49.728 1.00 13.48 101 VAL A CA 1
ATOM 759 C C . VAL A 1 135 ? 37.477 9.667 48.257 1.00 13.11 101 VAL A C 1
ATOM 760 O O . VAL A 1 135 ? 37.478 8.588 47.725 1.00 14.48 101 VAL A O 1
ATOM 764 N N . ASP A 1 136 ? 37.343 10.807 47.582 1.00 11.57 102 ASP A N 1
ATOM 765 C CA . ASP A 1 136 ? 37.418 10.855 46.141 1.00 14.97 102 ASP A CA 1
ATOM 766 C C . ASP A 1 136 ? 38.810 11.292 45.747 1.00 15.75 102 ASP A C 1
ATOM 767 O O . ASP A 1 136 ? 39.342 12.225 46.305 1.00 15.79 102 ASP A O 1
ATOM 772 N N . VAL A 1 137 ? 39.385 10.645 44.738 1.00 15.36 103 VAL A N 1
ATOM 773 C CA . VAL A 1 137 ? 40.695 11.047 44.269 1.00 14.82 103 VAL A CA 1
ATOM 774 C C . VAL A 1 137 ? 40.614 11.236 42.767 1.00 17.59 103 VAL A C 1
ATOM 775 O O . VAL A 1 137 ? 39.985 10.410 42.062 1.00 21.77 103 VAL A O 1
ATOM 779 N N . THR A 1 138 ? 41.230 12.313 42.256 1.00 17.57 104 THR A N 1
ATOM 780 C CA . THR A 1 138 ? 41.316 12.538 40.829 1.00 16.64 104 THR A CA 1
ATOM 781 C C . THR A 1 138 ? 42.769 12.671 40.411 1.00 16.14 104 THR A C 1
ATOM 782 O O . THR A 1 138 ? 43.558 13.279 41.105 1.00 16.58 104 THR A O 1
ATOM 786 N N . VAL A 1 139 ? 43.112 12.121 39.251 1.00 15.11 105 VAL A N 1
ATOM 787 C CA . VAL A 1 139 ? 44.454 12.203 38.726 1.00 14.25 105 VAL A CA 1
ATOM 788 C C . VAL A 1 139 ? 44.289 12.983 37.445 1.00 16.74 105 VAL A C 1
ATOM 789 O O . VAL A 1 139 ? 43.485 12.597 36.587 1.00 18.09 105 VAL A O 1
ATOM 793 N N . THR A 1 140 ? 45.044 14.060 37.314 1.00 15.54 106 THR A N 1
ATOM 794 C CA . THR A 1 140 ? 45.040 14.905 36.081 1.00 17.11 106 THR A CA 1
ATOM 795 C C . THR A 1 140 ? 46.430 15.071 35.490 1.00 18.02 106 THR A C 1
ATOM 796 O O . THR A 1 140 ? 47.463 14.880 36.170 1.00 19.96 106 THR A O 1
ATOM 800 N N . ASN A 1 141 ? 46.502 15.429 34.220 1.00 18.63 107 ASN A N 1
ATOM 801 C CA . ASN A 1 141 ? 47.810 15.827 33.650 1.00 21.62 107 ASN A CA 1
ATOM 802 C C . ASN A 1 141 ? 47.946 17.362 33.701 1.00 22.09 107 ASN A C 1
ATOM 803 O O . ASN A 1 141 ? 47.078 18.028 34.289 1.00 23.14 107 ASN A O 1
ATOM 808 N N . GLN A 1 142 ? 48.982 17.917 33.090 1.00 21.59 108 GLN A N 1
ATOM 809 C CA . GLN A 1 142 ? 49.344 19.317 33.350 1.00 24.39 108 GLN A CA 1
ATOM 810 C C . GLN A 1 142 ? 48.401 20.260 32.653 1.00 25.11 108 GLN A C 1
ATOM 811 O O . GLN A 1 142 ? 48.424 21.472 32.931 1.00 22.60 108 GLN A O 1
ATOM 817 N N . LEU A 1 143 ? 47.596 19.688 31.756 1.00 27.42 109 LEU A N 1
ATOM 818 C CA . LEU A 1 143 ? 46.506 20.404 31.096 1.00 30.82 109 LEU A CA 1
ATOM 819 C C . LEU A 1 143 ? 45.229 20.389 31.919 1.00 31.50 109 LEU A C 1
ATOM 820 O O . LEU A 1 143 ? 44.256 21.061 31.574 1.00 33.37 109 LEU A O 1
ATOM 825 N N . LYS A 1 144 ? 45.252 19.698 33.057 1.00 30.91 110 LYS A N 1
ATOM 826 C CA . LYS A 1 144 ? 44.017 19.510 33.888 1.00 28.53 110 LYS A CA 1
ATOM 827 C C . LYS A 1 144 ? 42.983 18.622 33.247 1.00 26.49 110 LYS A C 1
ATOM 828 O O . LYS A 1 144 ? 41.833 18.598 33.687 1.00 29.69 110 LYS A O 1
ATOM 834 N N . GLN A 1 145 ? 43.382 17.864 32.220 1.00 26.74 111 GLN A N 1
ATOM 835 C CA . GLN A 1 145 ? 42.647 16.673 31.746 1.00 26.28 111 GLN A CA 1
ATOM 836 C C . GLN A 1 145 ? 42.599 15.498 32.759 1.00 24.55 111 GLN A C 1
ATOM 837 O O . GLN A 1 145 ? 43.645 15.053 33.186 1.00 23.16 111 GLN A O 1
ATOM 843 N N . GLU A 1 146 ? 41.414 14.988 33.110 1.00 22.34 112 GLU A N 1
ATOM 844 C CA . GLU A 1 146 ? 41.333 13.870 34.096 1.00 21.11 112 GLU A CA 1
ATOM 845 C C . GLU A 1 146 ? 41.793 12.586 33.462 1.00 18.42 112 GLU A C 1
ATOM 846 O O . GLU A 1 146 ? 41.322 12.196 32.418 1.00 18.02 112 GLU A O 1
ATOM 852 N N . VAL A 1 147 ? 42.748 11.976 34.115 1.00 17.24 113 VAL A N 1
ATOM 853 C CA . VAL A 1 147 ? 43.316 10.679 33.730 1.00 17.11 113 VAL A CA 1
ATOM 854 C C . VAL A 1 147 ? 42.503 9.555 34.382 1.00 17.06 113 VAL A C 1
ATOM 855 O O . VAL A 1 147 ? 42.201 8.588 33.714 1.00 19.45 113 VAL A O 1
ATOM 859 N N . ALA A 1 148 ? 42.071 9.746 35.638 1.00 15.14 114 ALA A N 1
ATOM 860 C CA . ALA A 1 148 ? 41.310 8.761 36.360 1.00 14.08 114 ALA A CA 1
ATOM 861 C C . ALA A 1 148 ? 40.615 9.411 37.506 1.00 15.89 114 ALA A C 1
ATOM 862 O O . ALA A 1 148 ? 41.007 10.474 37.954 1.00 16.63 114 ALA A O 1
ATOM 864 N N . LYS A 1 149 ? 39.549 8.752 38.001 1.00 16.13 115 LYS A N 1
ATOM 865 C CA . LYS A 1 149 ? 38.893 9.216 39.214 1.00 17.30 115 LYS A CA 1
ATOM 866 C C . LYS A 1 149 ? 38.556 7.990 39.956 1.00 17.46 115 LYS A C 1
ATOM 867 O O . LYS A 1 149 ? 38.022 7.001 39.368 1.00 18.11 115 LYS A O 1
ATOM 873 N N . ALA A 1 150 ? 38.824 8.014 41.240 1.00 16.81 116 ALA A N 1
ATOM 874 C CA . ALA A 1 150 ? 38.511 6.894 42.071 1.00 14.42 116 ALA A CA 1
ATOM 875 C C . ALA A 1 150 ? 37.787 7.296 43.344 1.00 16.51 116 ALA A C 1
ATOM 876 O O . ALA A 1 150 ? 37.916 8.443 43.803 1.00 15.61 116 ALA A O 1
ATOM 878 N N . THR A 1 151 ? 37.053 6.343 43.950 1.00 16.00 117 THR A N 1
ATOM 879 C CA . THR A 1 151 ? 36.391 6.611 45.258 1.00 13.96 117 THR A CA 1
ATOM 880 C C . THR A 1 151 ? 36.755 5.501 46.212 1.00 16.08 117 THR A C 1
ATOM 881 O O . THR A 1 151 ? 36.699 4.322 45.811 1.00 17.16 117 THR A O 1
ATOM 885 N N . PHE A 1 152 ? 37.091 5.850 47.460 1.00 13.67 118 PHE A N 1
ATOM 886 C CA . PHE A 1 152 ? 37.530 4.882 48.443 1.00 13.36 118 PHE A CA 1
ATOM 887 C C . PHE A 1 152 ? 36.602 4.892 49.653 1.00 14.62 118 PHE A C 1
ATOM 888 O O . PHE A 1 152 ? 36.309 5.931 50.153 1.00 12.45 118 PHE A O 1
ATOM 896 N N . THR A 1 153 ? 36.135 3.724 50.069 1.00 13.39 119 THR A N 1
ATOM 897 C CA . THR A 1 153 ? 35.155 3.579 51.152 1.00 17.31 119 THR A CA 1
ATOM 898 C C . THR A 1 153 ? 35.930 2.955 52.312 1.00 18.18 119 THR A C 1
ATOM 899 O O . THR A 1 153 ? 36.431 1.830 52.193 1.00 19.63 119 THR A O 1
ATOM 903 N N . MET A 1 154 ? 36.100 3.699 53.394 1.00 22.04 120 MET A N 1
ATOM 904 C CA . MET A 1 154 ? 37.027 3.253 54.488 1.00 24.00 120 MET A CA 1
ATOM 905 C C . MET A 1 154 ? 36.333 3.001 55.819 1.00 25.62 120 MET A C 1
ATOM 906 O O . MET A 1 154 ? 35.348 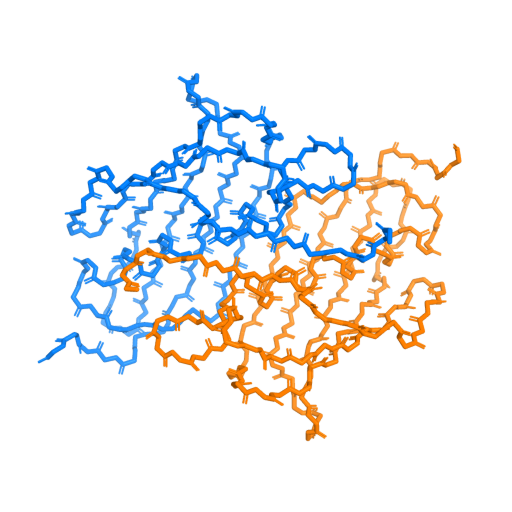3.652 56.166 1.00 25.17 120 MET A O 1
ATOM 911 N N . PHE A 1 155 ? 36.842 2.013 56.553 1.00 27.86 121 PHE A N 1
ATOM 912 C CA . PHE A 1 155 ? 36.346 1.727 57.881 1.00 30.76 121 PHE A CA 1
ATOM 913 C C . PHE A 1 155 ? 37.332 2.419 58.862 1.00 28.92 121 PHE A C 1
ATOM 914 O O . PHE A 1 155 ? 38.556 2.220 58.754 1.00 26.25 121 PHE A O 1
ATOM 922 N N . VAL A 1 156 ? 36.802 3.224 59.778 1.00 32.06 122 VAL A N 1
ATOM 923 C CA . VAL A 1 156 ? 37.682 3.826 60.821 1.00 35.75 122 VAL A CA 1
ATOM 924 C C . VAL A 1 156 ? 38.162 2.817 61.895 1.00 38.44 122 VAL A C 1
ATOM 925 O O . VAL A 1 156 ? 37.354 2.310 62.644 1.00 38.61 122 VAL A O 1
ATOM 929 N N . THR A 1 157 ? 39.466 2.488 61.894 1.00 42.10 123 THR A N 1
ATOM 930 C CA . THR A 1 157 ? 40.059 1.576 62.881 1.00 44.64 123 THR A CA 1
ATOM 931 C C . THR A 1 157 ? 40.442 2.276 64.198 1.00 46.90 123 THR A C 1
ATOM 932 O O . THR A 1 157 ? 40.256 1.704 65.274 1.00 48.81 123 THR A O 1
ATOM 936 N N . GLY A 1 158 ? 40.958 3.507 64.135 1.00 47.99 124 GLY A N 1
ATOM 937 C CA . GLY A 1 158 ? 41.195 4.302 65.350 1.00 47.58 124 GLY A CA 1
ATOM 938 C C . GLY A 1 158 ? 41.573 5.758 65.070 1.00 48.99 124 GLY A C 1
ATOM 939 O O . GLY A 1 158 ? 42.011 6.095 63.926 1.00 48.83 124 GLY A O 1
ATOM 940 N N . LYS A 1 159 ? 41.498 6.597 66.102 1.00 48.67 125 LYS A N 1
ATOM 941 C CA . LYS A 1 159 ? 42.101 7.917 66.116 1.00 48.29 125 LYS A CA 1
ATOM 942 C C . LYS A 1 159 ? 43.626 7.843 65.933 1.00 47.90 125 LYS A C 1
ATOM 943 O O . LYS A 1 159 ? 44.268 6.961 66.437 1.00 46.01 125 LYS A O 1
ATOM 949 N N . ARG A 1 160 ? 44.202 8.799 65.236 1.00 48.37 126 ARG A N 1
ATOM 950 C CA . ARG A 1 160 ? 45.650 8.914 65.171 1.00 49.85 126 ARG A CA 1
ATOM 951 C C . ARG A 1 160 ? 46.156 9.283 66.578 1.00 52.61 126 ARG A C 1
ATOM 952 O O . ARG A 1 160 ? 45.521 10.050 67.281 1.00 52.48 126 ARG A O 1
ATOM 960 N N . LYS A 1 161 ? 47.303 8.744 66.973 1.00 55.44 127 LYS A N 1
ATOM 961 C CA . LYS A 1 161 ? 47.899 9.038 68.280 1.00 58.62 127 LYS A CA 1
ATOM 962 C C . LYS A 1 161 ? 46.855 9.174 69.413 1.00 60.04 127 LYS A C 1
ATOM 963 O O . LYS A 1 161 ? 47.151 9.550 70.564 1.00 60.69 127 LYS A O 1
ATOM 969 N N . ASN B 1 38 ? 57.807 5.948 54.839 1.00 50.15 4 ASN B N 1
ATOM 970 C CA . ASN B 1 38 ? 57.060 6.945 55.683 1.00 49.32 4 ASN B CA 1
ATOM 971 C C . ASN B 1 38 ? 55.726 7.323 55.022 1.00 47.23 4 ASN B C 1
ATOM 972 O O . ASN B 1 38 ? 55.023 6.437 54.534 1.00 45.40 4 ASN B O 1
ATOM 977 N N . HIS B 1 39 ? 55.350 8.606 55.001 1.00 45.01 5 HIS B N 1
ATOM 978 C CA . HIS B 1 39 ? 54.047 8.955 54.399 1.00 42.44 5 HIS B CA 1
ATOM 979 C C . HIS B 1 39 ? 53.918 8.641 52.900 1.00 37.18 5 HIS B C 1
ATOM 980 O O . HIS B 1 39 ? 52.875 8.143 52.487 1.00 35.44 5 HIS B O 1
ATOM 987 N N . LEU B 1 40 ? 54.949 8.977 52.111 1.00 31.08 6 LEU B N 1
ATOM 988 C CA . LEU B 1 40 ? 55.045 8.513 50.711 1.00 25.85 6 LEU B CA 1
ATOM 989 C C . LEU B 1 40 ? 56.273 7.602 50.575 1.00 25.96 6 LEU B C 1
ATOM 990 O O . LEU B 1 40 ? 57.375 7.967 51.029 1.00 25.58 6 LEU B O 1
ATOM 995 N N . HIS B 1 41 ? 56.116 6.441 49.926 1.00 24.23 7 HIS B N 1
ATOM 996 C CA . HIS B 1 41 ? 57.210 5.499 49.779 1.00 21.74 7 HIS B CA 1
ATOM 997 C C . HIS B 1 41 ? 56.995 4.658 48.539 1.00 22.12 7 HIS B C 1
ATOM 998 O O . HIS B 1 41 ? 55.847 4.545 48.033 1.00 21.63 7 HIS B O 1
ATOM 1005 N N . GLU B 1 42 ? 58.088 4.060 48.045 1.00 20.53 8 GLU B N 1
ATOM 1006 C CA . GLU B 1 42 ? 57.985 3.239 46.878 1.00 18.09 8 GLU B CA 1
ATOM 1007 C C . GLU B 1 42 ? 57.220 1.953 47.130 1.00 17.50 8 GLU B C 1
ATOM 1008 O O . GLU B 1 42 ? 57.328 1.296 48.148 1.00 17.72 8 GLU B O 1
ATOM 1014 N N . ILE B 1 43 ? 56.489 1.512 46.131 1.00 17.62 9 ILE B N 1
ATOM 1015 C CA . ILE B 1 43 ? 55.769 0.290 46.277 1.00 15.17 9 ILE B CA 1
ATOM 1016 C C . ILE B 1 43 ? 56.112 -0.499 45.064 1.00 13.98 9 ILE B C 1
ATOM 1017 O O . ILE B 1 43 ? 56.296 0.073 43.979 1.00 15.59 9 ILE B O 1
ATOM 1022 N N . ARG B 1 44 ? 56.267 -1.803 45.213 1.00 12.95 10 ARG B N 1
ATOM 1023 C CA . ARG B 1 44 ? 56.517 -2.617 43.991 1.00 14.90 10 ARG B CA 1
ATOM 1024 C C . ARG B 1 44 ? 55.551 -3.772 43.881 1.00 14.35 10 ARG B C 1
ATOM 1025 O O . ARG B 1 44 ? 55.134 -4.291 44.906 1.00 12.11 10 ARG B O 1
ATOM 1033 N N . VAL B 1 45 ? 55.293 -4.213 42.643 1.00 13.40 11 VAL B N 1
ATOM 1034 C CA . VAL B 1 45 ? 54.396 -5.288 42.432 1.00 13.09 11 VAL B CA 1
ATOM 1035 C C . VAL B 1 45 ? 54.951 -6.245 41.412 1.00 14.90 11 VAL B C 1
ATOM 1036 O O . VAL B 1 45 ? 55.541 -5.819 40.426 1.00 15.97 11 VAL B O 1
ATOM 1040 N N . PHE B 1 46 ? 54.787 -7.561 41.694 1.00 13.67 12 PHE B N 1
ATOM 1041 C CA . PHE B 1 46 ? 55.330 -8.665 40.857 1.00 13.45 12 PHE B CA 1
ATOM 1042 C C . PHE B 1 46 ? 56.888 -8.663 40.893 1.00 14.90 12 PHE B C 1
ATOM 1043 O O . PHE B 1 46 ? 57.535 -8.789 39.847 1.00 16.13 12 PHE B O 1
ATOM 1051 N N . GLU B 1 47 ? 57.477 -8.473 42.078 1.00 14.54 13 GLU B N 1
ATOM 1052 C CA . GLU B 1 47 ? 58.934 -8.620 42.162 1.00 17.12 13 GLU B CA 1
ATOM 1053 C C . GLU B 1 47 ? 59.215 -10.141 42.003 1.00 19.41 13 GLU B C 1
ATOM 1054 O O . GLU B 1 47 ? 60.319 -10.558 41.719 1.00 18.59 13 GLU B O 1
ATOM 1060 N N . ASN B 1 48 ? 58.167 -10.947 42.221 1.00 17.64 14 ASN B N 1
ATOM 1061 C CA . ASN B 1 48 ? 58.230 -12.401 42.063 1.00 19.91 14 ASN B CA 1
ATOM 1062 C C . ASN B 1 48 ? 56.838 -12.881 41.677 1.00 18.59 14 ASN B C 1
ATOM 1063 O O . ASN B 1 48 ? 55.815 -12.212 41.965 1.00 17.58 14 ASN B O 1
ATOM 1068 N N . PHE B 1 49 ? 56.782 -14.023 40.998 1.00 18.75 15 PHE B N 1
ATOM 1069 C CA . PHE B 1 49 ? 55.510 -14.609 40.593 1.00 20.19 15 PHE B CA 1
ATOM 1070 C C . PHE B 1 49 ? 55.771 -15.976 39.980 1.00 21.88 15 PHE B C 1
ATOM 1071 O O . PHE B 1 49 ? 56.854 -16.273 39.455 1.00 20.17 15 PHE B O 1
ATOM 1079 N N . ASP B 1 50 ? 54.733 -16.806 40.053 1.00 22.27 16 ASP B N 1
ATOM 1080 C CA . ASP B 1 50 ? 54.689 -18.040 39.381 1.00 20.65 16 ASP B CA 1
ATOM 1081 C C . ASP B 1 50 ? 53.309 -18.174 38.654 1.00 22.21 16 ASP B C 1
ATOM 1082 O O . ASP B 1 50 ? 52.234 -18.126 39.249 1.00 21.44 16 ASP B O 1
ATOM 1087 N N . MET B 1 51 ? 53.365 -18.326 37.350 1.00 22.16 17 MET B N 1
ATOM 1088 C CA . MET B 1 51 ? 52.180 -18.524 36.563 1.00 24.80 17 MET B CA 1
ATOM 1089 C C . MET B 1 51 ? 51.771 -20.010 36.689 1.00 24.85 17 MET B C 1
ATOM 1090 O O . MET B 1 51 ? 52.496 -20.896 36.232 1.00 27.48 17 MET B O 1
ATOM 1095 N N . VAL B 1 52 ? 50.656 -20.295 37.331 1.00 21.94 18 VAL B N 1
ATOM 1096 C CA . VAL B 1 52 ? 50.264 -21.655 37.647 1.00 24.58 18 VAL B CA 1
ATOM 1097 C C . VAL B 1 52 ? 49.444 -22.247 36.441 1.00 25.61 18 VAL B C 1
ATOM 1098 O O . VAL B 1 52 ? 49.557 -23.394 36.077 1.00 25.01 18 VAL B O 1
ATOM 1102 N N . SER B 1 53 ? 48.558 -21.477 35.848 1.00 25.17 19 SER B N 1
ATOM 1103 C CA . SER B 1 53 ? 47.771 -22.007 34.722 1.00 25.55 19 SER B CA 1
ATOM 1104 C C . SER B 1 53 ? 47.169 -20.867 33.965 1.00 23.83 19 SER B C 1
ATOM 1105 O O . SER B 1 53 ? 46.782 -19.849 34.535 1.00 23.23 19 SER B O 1
ATOM 1108 N N . PHE B 1 54 ? 47.233 -21.012 32.648 1.00 23.23 20 PHE B N 1
ATOM 1109 C CA . PHE B 1 54 ? 46.770 -20.040 31.747 1.00 22.18 20 PHE B CA 1
ATOM 1110 C C . PHE B 1 54 ? 45.758 -20.780 30.866 1.00 23.34 20 PHE B C 1
ATOM 1111 O O . PHE B 1 54 ? 46.140 -21.580 30.030 1.00 23.28 20 PHE B O 1
ATOM 1119 N N . GLU B 1 55 ? 44.472 -20.536 31.075 1.00 21.77 21 GLU B N 1
ATOM 1120 C CA . GLU B 1 55 ? 43.404 -21.298 30.374 1.00 23.26 21 GLU B CA 1
ATOM 1121 C C . GLU B 1 55 ? 42.357 -20.371 29.796 1.00 21.93 21 GLU B C 1
ATOM 1122 O O . GLU B 1 55 ? 42.380 -19.192 30.071 1.00 22.54 21 GLU B O 1
ATOM 1128 N N . LYS B 1 56 ? 41.430 -20.907 28.991 1.00 19.86 22 LYS B N 1
ATOM 1129 C CA . LYS B 1 56 ? 40.542 -20.046 28.286 1.00 20.54 22 LYS B CA 1
ATOM 1130 C C . LYS B 1 56 ? 39.591 -19.340 29.315 1.00 22.81 22 LYS B C 1
ATOM 1131 O O . LYS B 1 56 ? 38.821 -20.028 30.051 1.00 21.27 22 LYS B O 1
ATOM 1137 N N . GLY B 1 57 ? 39.670 -17.996 29.413 1.00 20.94 23 GLY B N 1
ATOM 1138 C CA . GLY B 1 57 ? 38.833 -17.297 30.408 1.00 19.15 23 GLY B CA 1
ATOM 1139 C C . GLY B 1 57 ? 39.155 -17.609 31.835 1.00 18.82 23 GLY B C 1
ATOM 1140 O O . GLY B 1 57 ? 38.357 -17.324 32.730 1.00 20.64 23 GLY B O 1
ATOM 1141 N N . HIS B 1 58 ? 40.324 -18.192 32.096 1.00 19.91 24 HIS B N 1
ATOM 1142 C CA . HIS B 1 58 ? 40.705 -18.592 33.462 1.00 19.32 24 HIS B CA 1
ATOM 1143 C C . HIS B 1 58 ? 42.260 -18.658 33.689 1.00 21.76 24 HIS B C 1
ATOM 1144 O O . HIS B 1 58 ? 42.983 -19.522 33.115 1.00 23.72 24 HIS B O 1
ATOM 1151 N N . VAL B 1 59 ? 42.786 -17.820 34.598 1.00 21.25 25 VAL B N 1
ATOM 1152 C CA . VAL B 1 59 ? 44.262 -17.630 34.749 1.00 17.32 25 VAL B CA 1
ATOM 1153 C C . VAL B 1 59 ? 44.512 -17.597 36.212 1.00 18.68 25 VAL B C 1
ATOM 1154 O O . VAL B 1 59 ? 43.792 -16.900 36.948 1.00 18.79 25 VAL B O 1
ATOM 1158 N N . ILE B 1 60 ? 45.462 -18.439 36.646 1.00 18.12 26 ILE B N 1
ATOM 1159 C CA . ILE B 1 60 ? 45.919 -18.520 38.041 1.00 17.18 26 ILE B CA 1
ATOM 1160 C C . ILE B 1 60 ? 47.418 -18.204 38.185 1.00 17.75 26 ILE B C 1
ATOM 1161 O O . ILE B 1 60 ? 48.276 -18.743 37.461 1.00 17.34 26 ILE B O 1
ATOM 1166 N N . VAL B 1 61 ? 47.744 -17.319 39.115 1.00 17.18 27 VAL B N 1
ATOM 1167 C CA . VAL B 1 61 ? 49.171 -16.880 39.353 1.00 15.89 27 VAL B CA 1
ATOM 1168 C C . VAL B 1 61 ? 49.314 -16.754 40.838 1.00 17.06 27 VAL B C 1
ATOM 1169 O O . VAL B 1 61 ? 48.413 -16.231 41.537 1.00 16.79 27 VAL B O 1
ATOM 1173 N N . THR B 1 62 ? 50.456 -17.201 41.366 1.00 16.98 28 THR B N 1
ATOM 1174 C CA . THR B 1 62 ? 50.762 -16.931 42.749 1.00 18.42 28 THR B CA 1
ATOM 1175 C C . THR B 1 62 ? 51.915 -15.968 42.824 1.00 19.57 28 THR B C 1
ATOM 1176 O O . THR B 1 62 ? 52.654 -15.740 41.823 1.00 22.06 28 THR B O 1
ATOM 1180 N N . THR B 1 63 ? 52.089 -15.411 44.024 1.00 19.57 29 THR B N 1
ATOM 1181 C CA . THR B 1 63 ? 53.168 -14.477 44.283 1.00 19.84 29 THR B CA 1
ATOM 1182 C C . THR B 1 63 ? 53.334 -14.460 45.794 1.00 19.45 29 THR B C 1
ATOM 1183 O O . THR B 1 63 ? 52.416 -14.874 46.559 1.00 20.16 29 THR B O 1
ATOM 1187 N N . GLU B 1 64 ? 54.514 -14.072 46.222 1.00 14.13 30 GLU B N 1
ATOM 1188 C CA . GLU B 1 64 ? 54.762 -13.959 47.671 1.00 15.62 30 GLU B CA 1
ATOM 1189 C C . GLU B 1 64 ? 54.920 -12.473 48.122 1.00 13.68 30 GLU B C 1
ATOM 1190 O O . GLU B 1 64 ? 55.714 -11.726 47.550 1.00 17.07 30 GLU B O 1
ATOM 1196 N N . VAL B 1 65 ? 54.243 -12.097 49.180 1.00 16.13 31 VAL B N 1
ATOM 1197 C CA . VAL B 1 65 ? 54.270 -10.738 49.726 1.00 15.82 31 VAL B CA 1
ATOM 1198 C C . VAL B 1 65 ? 55.633 -10.489 50.332 1.00 18.60 31 VAL B C 1
ATOM 1199 O O . VAL B 1 65 ? 56.092 -11.300 51.159 1.00 21.35 31 VAL B O 1
ATOM 1203 N N . VAL B 1 66 ? 56.274 -9.369 49.910 1.00 18.01 32 VAL B N 1
ATOM 1204 C CA . VAL B 1 66 ? 57.697 -9.059 50.215 1.00 17.02 32 VAL B CA 1
ATOM 1205 C C . VAL B 1 66 ? 57.732 -7.656 50.784 1.00 20.04 32 VAL B C 1
ATOM 1206 O O . VAL B 1 66 ? 56.716 -6.992 50.804 1.00 18.76 32 VAL B O 1
ATOM 1210 N N . ASP B 1 67 ? 58.879 -7.211 51.293 1.00 21.25 33 ASP B N 1
ATOM 1211 C CA . ASP B 1 67 ? 59.009 -5.926 51.892 1.00 20.67 33 ASP B CA 1
ATOM 1212 C C . ASP B 1 67 ? 58.402 -4.740 51.108 1.00 20.31 33 ASP B C 1
ATOM 1213 O O . ASP B 1 67 ? 57.704 -3.895 51.664 1.00 20.46 33 ASP B O 1
ATOM 1218 N N . LYS B 1 68 ? 58.629 -4.676 49.829 1.00 17.80 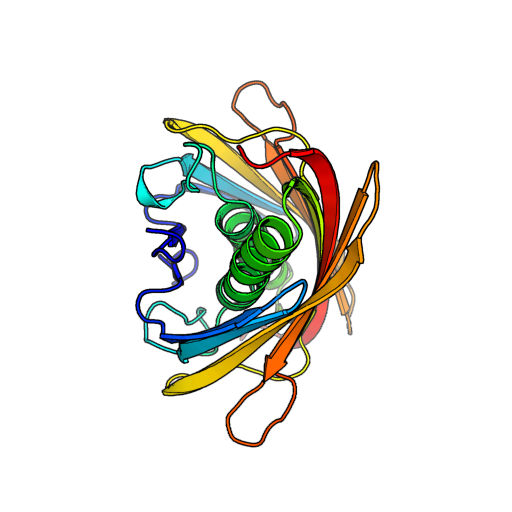34 LYS B N 1
ATOM 1219 C CA . LYS B 1 68 ? 58.179 -3.511 49.052 1.00 19.94 34 LYS B CA 1
ATOM 1220 C C . LYS B 1 68 ? 56.771 -3.693 48.524 1.00 19.38 34 LYS B C 1
ATOM 1221 O O . LYS B 1 68 ? 56.304 -2.860 47.704 1.00 16.34 34 LYS B O 1
ATOM 1227 N N . SER B 1 69 ? 56.124 -4.774 48.991 1.00 16.67 35 SER B N 1
ATOM 1228 C CA . SER B 1 69 ? 54.642 -5.031 48.823 1.00 16.76 35 SER B CA 1
ATOM 1229 C C . SER B 1 69 ? 53.771 -4.304 49.850 1.00 17.26 35 SER B C 1
ATOM 1230 O O . SER B 1 69 ? 52.502 -4.203 49.707 1.00 15.59 35 SER B O 1
ATOM 1233 N N . LEU B 1 70 ? 54.426 -3.930 50.944 1.00 17.28 36 LEU B N 1
ATOM 1234 C CA . LEU B 1 70 ? 53.745 -3.470 52.145 1.00 18.53 36 LEU B CA 1
ATOM 1235 C C . LEU B 1 70 ? 53.408 -1.927 52.207 1.00 20.94 36 LEU B C 1
ATOM 1236 O O . LEU B 1 70 ? 54.051 -1.080 51.537 1.00 22.35 36 LEU B O 1
ATOM 1241 N N . ASN B 1 71 ? 52.378 -1.588 52.971 1.00 18.98 37 ASN B N 1
ATOM 1242 C CA . ASN B 1 71 ? 52.042 -0.233 53.226 1.00 21.26 37 ASN B CA 1
ATOM 1243 C C . ASN B 1 71 ? 52.717 0.227 54.548 1.00 23.80 37 ASN B C 1
ATOM 1244 O O . ASN B 1 71 ? 53.475 -0.549 55.225 1.00 22.36 37 ASN B O 1
ATOM 1249 N N . TYR B 1 72 ? 52.428 1.464 54.959 1.00 26.33 38 TYR B N 1
ATOM 1250 C CA . TYR B 1 72 ? 53.109 1.984 56.142 1.00 30.34 38 TYR B CA 1
ATOM 1251 C C . TYR B 1 72 ? 52.688 1.375 57.476 1.00 31.27 38 TYR B C 1
ATOM 1252 O O . TYR B 1 72 ? 53.423 1.533 58.448 1.00 34.26 38 TYR B O 1
ATOM 1261 N N . TYR B 1 73 ? 51.561 0.642 57.537 1.00 30.86 39 TYR B N 1
ATOM 1262 C CA . TYR B 1 73 ? 51.213 -0.152 58.726 1.00 29.08 39 TYR B CA 1
ATOM 1263 C C . TYR B 1 73 ? 51.769 -1.569 58.647 1.00 30.39 39 TYR B C 1
ATOM 1264 O O . TYR B 1 73 ? 51.440 -2.387 59.514 1.00 29.06 39 TYR B O 1
ATOM 1273 N N . GLY B 1 74 ? 52.577 -1.909 57.621 1.00 30.49 40 GLY B N 1
ATOM 1274 C CA . GLY B 1 74 ? 53.209 -3.273 57.599 1.00 28.28 40 GLY B CA 1
ATOM 1275 C C . GLY B 1 74 ? 52.395 -4.396 56.986 1.00 27.27 40 GLY B C 1
ATOM 1276 O O . GLY B 1 74 ? 52.806 -5.594 57.024 1.00 28.41 40 GLY B O 1
ATOM 1277 N N . PHE B 1 75 ? 51.268 -4.044 56.361 1.00 23.07 41 PHE B N 1
ATOM 1278 C CA . PHE B 1 75 ? 50.428 -5.046 55.700 1.00 21.23 41 PHE B CA 1
ATOM 1279 C C . PHE B 1 75 ? 50.530 -4.846 54.176 1.00 20.23 41 PHE B C 1
ATOM 1280 O O . PHE B 1 75 ? 50.978 -3.800 53.697 1.00 20.18 41 PHE B O 1
ATOM 1288 N N . ALA B 1 76 ? 50.047 -5.818 53.397 1.00 18.53 42 ALA B N 1
ATOM 1289 C CA . ALA B 1 76 ? 50.110 -5.682 51.945 1.00 19.37 42 ALA B CA 1
ATOM 1290 C C . ALA B 1 76 ? 49.292 -4.448 51.517 1.00 17.54 42 ALA B C 1
ATOM 1291 O O . ALA B 1 76 ? 48.178 -4.247 51.961 1.00 19.31 42 ALA B O 1
ATOM 1293 N N . HIS B 1 77 ? 49.859 -3.648 50.678 1.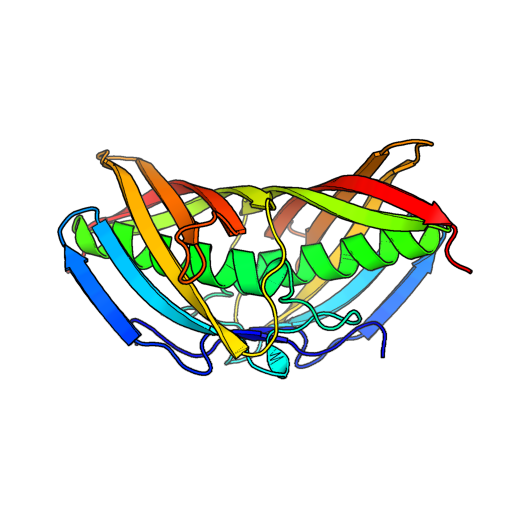00 15.79 43 HIS B N 1
ATOM 1294 C CA . HIS B 1 77 ? 49.242 -2.430 50.259 1.00 14.72 43 HIS B CA 1
ATOM 1295 C C . HIS B 1 77 ? 48.027 -2.644 49.348 1.00 13.22 43 HIS B C 1
ATOM 1296 O O . HIS B 1 77 ? 48.032 -3.462 48.511 1.00 11.83 43 HIS B O 1
ATOM 1303 N N . GLY B 1 78 ? 46.986 -1.879 49.563 1.00 13.83 44 GLY B N 1
ATOM 1304 C CA . GLY B 1 78 ? 45.810 -1.970 48.726 1.00 11.43 44 GLY B CA 1
ATOM 1305 C C . GLY B 1 78 ? 46.103 -1.885 47.253 1.00 12.17 44 GLY B C 1
ATOM 1306 O O . GLY B 1 78 ? 45.616 -2.628 46.493 1.00 15.77 44 GLY B O 1
ATOM 1307 N N . GLY B 1 79 ? 46.976 -0.969 46.879 1.00 13.19 45 GLY B N 1
ATOM 1308 C CA . GLY B 1 79 ? 47.423 -0.814 45.526 1.00 10.20 45 GLY B CA 1
ATOM 1309 C C . GLY B 1 79 ? 48.154 -2.003 44.951 1.00 11.11 45 GLY B C 1
ATOM 1310 O O . GLY B 1 79 ? 47.908 -2.356 43.876 1.00 13.10 45 GLY B O 1
ATOM 1311 N N . TYR B 1 80 ? 49.049 -2.586 45.731 1.00 11.79 46 TYR B N 1
ATOM 1312 C CA . TYR B 1 80 ? 49.699 -3.812 45.440 1.00 10.67 46 TYR B CA 1
ATOM 1313 C C . TYR B 1 80 ? 48.653 -4.922 45.156 1.00 11.92 46 TYR B C 1
ATOM 1314 O O . TYR B 1 80 ? 48.672 -5.496 44.141 1.00 12.18 46 TYR B O 1
ATOM 1323 N N . ILE B 1 81 ? 47.734 -5.143 46.070 1.00 14.60 47 ILE B N 1
ATOM 1324 C CA . ILE B 1 81 ? 46.677 -6.112 45.903 1.00 14.66 47 ILE B CA 1
ATOM 1325 C C . ILE B 1 81 ? 45.858 -5.836 44.636 1.00 14.03 47 ILE B C 1
ATOM 1326 O O . ILE B 1 81 ? 45.671 -6.704 43.872 1.00 14.46 47 ILE B O 1
ATOM 1331 N N . PHE B 1 82 ? 45.410 -4.615 44.433 1.00 14.48 48 PHE B N 1
ATOM 1332 C CA . PHE B 1 82 ? 44.700 -4.243 43.232 1.00 10.39 48 PHE B CA 1
ATOM 1333 C C . PHE B 1 82 ? 45.517 -4.555 41.987 1.00 12.36 48 PHE B C 1
ATOM 1334 O O . PHE B 1 82 ? 45.010 -5.064 41.060 1.00 10.83 48 PHE B O 1
ATOM 1342 N N . THR B 1 83 ? 46.790 -4.225 42.007 1.00 12.16 49 THR B N 1
ATOM 1343 C CA . THR B 1 83 ? 47.602 -4.433 40.766 1.00 13.19 49 THR B CA 1
ATOM 1344 C C . THR B 1 83 ? 47.767 -5.928 40.432 1.00 13.53 49 THR B C 1
ATOM 1345 O O . THR B 1 83 ? 47.803 -6.290 39.261 1.00 15.19 49 THR B O 1
ATOM 1349 N N . LEU B 1 84 ? 47.855 -6.771 41.469 1.00 13.04 50 LEU B N 1
ATOM 1350 C CA . LEU B 1 84 ? 47.845 -8.233 41.277 1.00 12.94 50 LEU B CA 1
ATOM 1351 C C . LEU B 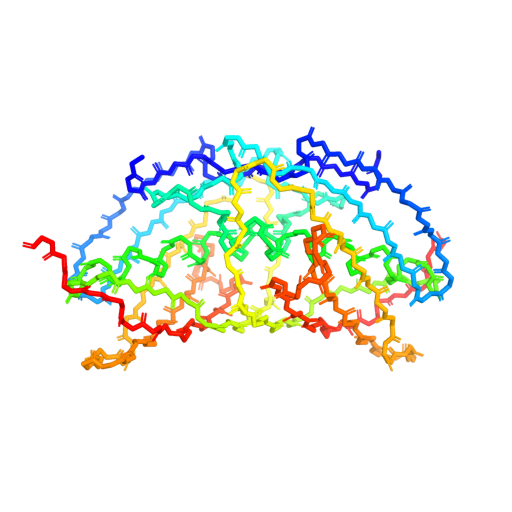1 84 ? 46.625 -8.608 40.463 1.00 13.94 50 LEU B C 1
ATOM 1352 O O . LEU B 1 84 ? 46.701 -9.366 39.453 1.00 13.08 50 LEU B O 1
ATOM 1357 N N . CYS B 1 85 ? 45.481 -8.153 40.941 1.00 14.59 51 CYS B N 1
ATOM 1358 C CA . CYS B 1 85 ? 44.180 -8.471 40.266 1.00 13.52 51 CYS B CA 1
ATOM 1359 C C . CYS B 1 85 ? 44.217 -7.945 38.884 1.00 13.68 51 CYS B C 1
ATOM 1360 O O . CYS B 1 85 ? 43.767 -8.631 37.985 1.00 15.36 51 CYS B O 1
ATOM 1363 N N . ASP B 1 86 ? 44.619 -6.721 38.688 1.00 13.51 52 ASP B N 1
ATOM 1364 C CA . ASP B 1 86 ? 44.518 -6.064 37.433 1.00 13.85 52 ASP B CA 1
ATOM 1365 C C . ASP B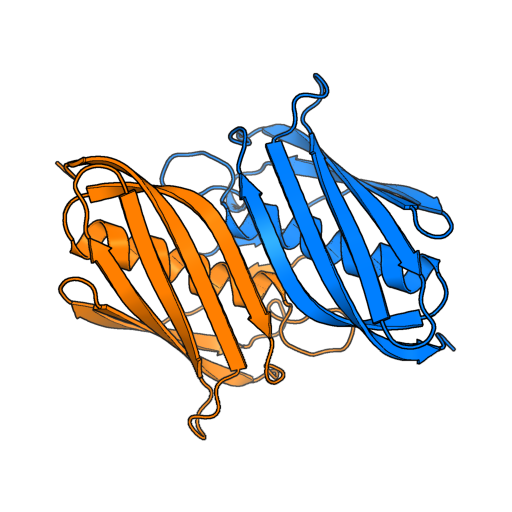 1 86 ? 45.344 -6.766 36.347 1.00 16.23 52 ASP B C 1
ATOM 1366 O O . ASP B 1 86 ? 44.845 -6.955 35.300 1.00 17.42 52 ASP B O 1
ATOM 1371 N N . GLN B 1 87 ? 46.585 -7.140 36.638 1.00 15.29 53 GLN B N 1
ATOM 1372 C CA . GLN B 1 87 ? 47.434 -7.841 35.696 1.00 17.84 53 GLN B CA 1
ATOM 1373 C C . GLN B 1 87 ? 46.829 -9.166 35.324 1.00 16.75 53 GLN B C 1
ATOM 1374 O O . GLN B 1 87 ? 46.764 -9.457 34.206 1.00 20.53 53 GLN B O 1
ATOM 1380 N N . ILE B 1 88 ? 46.399 -9.938 36.298 1.00 16.83 54 ILE B N 1
ATOM 1381 C CA . ILE B 1 88 ? 45.716 -11.155 36.023 1.00 15.80 54 ILE B CA 1
ATOM 1382 C C . ILE B 1 88 ? 44.495 -10.911 35.127 1.00 17.53 54 ILE B C 1
ATOM 1383 O O . ILE B 1 88 ? 44.274 -11.674 34.269 1.00 18.14 54 ILE B O 1
ATOM 1388 N N . SER B 1 89 ? 43.771 -9.816 35.283 1.00 15.60 55 SER B N 1
ATOM 1389 C CA . SER B 1 89 ? 42.546 -9.654 34.475 1.00 16.97 55 SER B CA 1
ATOM 1390 C C . SER B 1 89 ? 42.910 -9.441 33.026 1.00 17.31 55 SER B C 1
ATOM 1391 O O . SER B 1 89 ? 42.180 -9.936 32.116 1.00 19.12 55 SER B O 1
ATOM 1394 N N . GLY B 1 90 ? 44.030 -8.731 32.780 1.00 16.89 56 GLY B N 1
ATOM 1395 C CA . GLY B 1 90 ? 44.518 -8.502 31.388 1.00 15.38 56 GLY B CA 1
ATOM 1396 C C . GLY B 1 90 ? 44.910 -9.798 30.714 1.00 13.44 56 GLY B C 1
ATOM 1397 O O . GLY B 1 90 ? 44.697 -9.966 29.491 1.00 17.35 56 GLY B O 1
ATOM 1398 N N . LEU B 1 91 ? 45.385 -10.729 31.508 1.00 13.31 57 LEU B N 1
ATOM 1399 C CA . LEU B 1 91 ? 45.782 -12.079 30.985 1.00 15.55 57 LEU B CA 1
ATOM 1400 C C . LEU B 1 91 ? 44.562 -12.940 30.696 1.00 17.86 57 LEU B C 1
ATOM 1401 O O . LEU B 1 91 ? 44.526 -13.729 29.720 1.00 18.93 57 LEU B O 1
ATOM 1406 N N . VAL B 1 92 ? 43.523 -12.793 31.535 1.00 18.58 58 VAL B N 1
ATOM 1407 C CA . VAL B 1 92 ? 42.224 -13.418 31.252 1.00 16.15 58 VAL B CA 1
ATOM 1408 C C . VAL B 1 92 ? 41.733 -12.929 29.958 1.00 18.92 58 VAL B C 1
ATOM 1409 O O . VAL B 1 92 ? 41.359 -13.754 29.041 1.00 20.48 58 VAL B O 1
ATOM 1413 N N . SER B 1 93 ? 41.755 -11.596 29.799 1.00 16.38 59 SER B N 1
ATOM 1414 C CA . SER B 1 93 ? 41.315 -10.990 28.563 1.00 19.43 59 SER B CA 1
ATOM 1415 C C . SER B 1 93 ? 42.065 -11.527 27.262 1.00 19.68 59 SER B C 1
ATOM 1416 O O . SER B 1 93 ? 41.434 -11.912 26.253 1.00 20.30 59 SER B O 1
ATOM 1419 N N . ILE B 1 94 ? 43.398 -11.493 27.284 1.00 20.17 60 ILE B N 1
ATOM 1420 C CA . ILE B 1 94 ? 44.219 -12.165 26.267 1.00 20.51 60 ILE B CA 1
ATOM 1421 C C . ILE B 1 94 ? 43.800 -13.647 26.024 1.00 19.84 60 ILE B C 1
ATOM 1422 O O . ILE B 1 94 ? 43.769 -14.117 24.873 1.00 22.13 60 ILE B O 1
ATOM 1427 N N . SER B 1 95 ? 43.523 -14.393 27.095 1.00 19.39 61 SER B N 1
ATOM 1428 C CA . SER B 1 95 ? 43.121 -15.795 26.993 1.00 20.78 61 SER B CA 1
ATOM 1429 C C . SER B 1 95 ? 41.770 -16.080 26.229 1.00 24.03 61 SER B C 1
ATOM 1430 O O . SER B 1 95 ? 41.554 -17.222 25.777 1.00 23.42 61 SER B O 1
ATOM 1433 N N . THR B 1 96 ? 40.917 -15.065 26.050 1.00 24.34 62 THR B N 1
ATOM 1434 C CA . THR B 1 96 ? 39.702 -15.151 25.274 1.00 26.75 62 THR B CA 1
ATOM 1435 C C . THR B 1 96 ? 39.921 -14.672 23.826 1.00 31.98 62 THR B C 1
ATOM 1436 O O . THR B 1 96 ? 38.974 -14.649 23.024 1.00 33.15 62 THR B O 1
ATOM 1440 N N . GLY B 1 97 ? 41.161 -14.287 23.486 1.00 35.87 63 GLY B N 1
ATOM 1441 C CA . GLY B 1 97 ? 41.448 -13.795 22.140 1.00 40.08 63 GLY B CA 1
ATOM 1442 C C . GLY B 1 97 ? 41.570 -12.280 21.893 1.00 42.35 63 GLY B C 1
ATOM 1443 O O . GLY B 1 97 ? 42.023 -11.865 20.781 1.00 43.17 63 GLY B O 1
ATOM 1444 N N . PHE B 1 98 ? 41.235 -11.441 22.887 1.00 42.47 64 PHE B N 1
ATOM 1445 C CA . PHE B 1 98 ? 41.079 -9.960 22.561 1.00 42.75 64 PHE B CA 1
ATOM 1446 C C . PHE B 1 98 ? 42.032 -8.991 23.187 1.00 43.60 64 PHE B C 1
ATOM 1447 O O . PHE B 1 98 ? 42.637 -9.221 24.275 1.00 44.30 64 PHE B O 1
ATOM 1455 N N . ASP B 1 99 ? 42.226 -7.904 22.455 1.00 43.79 65 ASP B N 1
ATOM 1456 C CA . ASP B 1 99 ? 42.696 -6.739 23.159 1.00 43.97 65 ASP B CA 1
ATOM 1457 C C . ASP B 1 99 ? 41.398 -6.111 23.753 1.00 41.83 65 ASP B C 1
ATOM 1458 O O . ASP B 1 99 ? 40.257 -6.267 23.230 1.00 41.03 65 ASP B O 1
ATOM 1463 N N . ALA B 1 100 ? 41.551 -5.571 24.940 1.00 40.00 66 ALA B N 1
ATOM 1464 C CA . ALA B 1 100 ? 40.393 -4.983 25.602 1.00 37.92 66 ALA B CA 1
ATOM 1465 C C . ALA B 1 100 ? 41.045 -4.168 26.630 1.00 35.57 66 ALA B C 1
ATOM 1466 O O . ALA B 1 100 ? 42.059 -4.586 27.150 1.00 35.88 66 ALA B O 1
ATOM 1468 N N . VAL B 1 101 ? 40.553 -2.969 26.844 1.00 32.89 67 VAL B N 1
ATOM 1469 C CA . VAL B 1 101 ? 41.131 -2.116 27.824 1.00 31.12 67 VAL B CA 1
ATOM 1470 C C . VAL B 1 101 ? 40.156 -1.959 28.999 1.00 28.44 67 VAL B C 1
ATOM 1471 O O . VAL B 1 101 ? 38.981 -2.061 28.846 1.00 31.03 67 VAL B O 1
ATOM 1475 N N . THR B 1 102 ? 40.656 -1.729 30.178 1.00 27.37 68 THR B N 1
ATOM 1476 C CA . THR B 1 102 ? 39.809 -1.620 31.355 1.00 25.42 68 THR B CA 1
ATOM 1477 C C . THR B 1 102 ? 39.222 -0.220 31.592 1.00 24.17 68 THR B C 1
ATOM 1478 O O . THR B 1 102 ? 39.961 0.707 31.692 1.00 24.60 68 THR B O 1
ATOM 1482 N N . LEU B 1 103 ? 37.900 -0.097 31.653 1.00 21.73 69 LEU B N 1
ATOM 1483 C CA . LEU B 1 103 ? 37.247 1.216 31.761 1.00 20.53 69 LEU B CA 1
ATOM 1484 C C . LEU B 1 103 ? 37.000 1.527 33.246 1.00 18.50 69 LEU B C 1
ATOM 1485 O O . LEU B 1 103 ? 37.043 2.693 33.651 1.00 13.71 69 LEU B O 1
ATOM 1490 N N . GLN B 1 104 ? 36.638 0.513 33.989 1.00 16.73 70 GLN B N 1
ATOM 1491 C CA . GLN B 1 104 ? 36.397 0.610 35.397 1.00 17.03 70 GLN B CA 1
ATOM 1492 C C . GLN B 1 104 ? 36.620 -0.686 36.164 1.00 14.33 70 GLN B C 1
ATOM 1493 O O . GLN B 1 104 ? 36.428 -1.744 35.656 1.00 12.36 70 GLN B O 1
ATOM 1499 N N . SER B 1 105 ? 37.070 -0.552 37.389 1.00 12.29 71 SER B N 1
ATOM 1500 C CA . SER B 1 105 ? 37.194 -1.632 38.319 1.00 12.38 71 SER B CA 1
ATOM 1501 C C . SER B 1 105 ? 36.695 -1.328 39.656 1.00 13.68 71 SER B C 1
ATOM 1502 O O . SER B 1 105 ? 36.641 -0.208 40.032 1.00 13.55 71 SER B O 1
ATOM 1505 N N . SER B 1 106 ? 36.353 -2.373 40.377 1.00 14.77 72 SER B N 1
ATOM 1506 C CA . SER B 1 106 ? 35.848 -2.369 41.730 1.00 15.85 72 SER B CA 1
ATOM 1507 C C . SER B 1 106 ? 36.471 -3.487 42.507 1.00 15.78 72 SER B C 1
ATOM 1508 O O . SER B 1 106 ? 36.518 -4.568 42.052 1.00 16.72 72 SER B O 1
ATOM 1511 N N . ILE B 1 107 ? 36.940 -3.190 43.694 1.00 13.48 73 ILE B N 1
ATOM 1512 C CA . ILE B 1 107 ? 37.560 -4.148 44.525 1.00 10.62 73 ILE B CA 1
ATOM 1513 C C . ILE B 1 107 ? 37.040 -4.105 45.936 1.00 13.06 73 ILE B C 1
ATOM 1514 O O . ILE B 1 107 ? 36.844 -3.054 46.468 1.00 13.55 73 ILE B O 1
ATOM 1519 N N . ASN B 1 108 ? 36.838 -5.274 46.525 1.00 13.25 74 ASN B N 1
ATOM 1520 C CA . ASN B 1 108 ? 36.674 -5.393 47.975 1.00 14.83 74 ASN B CA 1
ATOM 1521 C C . ASN B 1 108 ? 37.864 -5.997 48.657 1.00 14.60 74 ASN B C 1
ATOM 1522 O O . ASN B 1 108 ? 38.381 -7.023 48.176 1.00 14.43 74 ASN B O 1
ATOM 1527 N N . TYR B 1 109 ? 38.222 -5.425 49.825 1.00 14.84 75 TYR B N 1
ATOM 1528 C CA . TYR B 1 109 ? 39.313 -5.938 50.631 1.00 18.42 75 TYR B CA 1
ATOM 1529 C C . TYR B 1 109 ? 38.693 -6.653 51.834 1.00 18.76 75 TYR B C 1
ATOM 1530 O O . TYR B 1 109 ? 38.132 -6.031 52.712 1.00 20.18 75 TYR B O 1
ATOM 1539 N N . LEU B 1 110 ? 38.871 -7.960 51.900 1.00 18.75 76 LEU B N 1
ATOM 1540 C CA . LEU B 1 110 ? 38.213 -8.780 52.927 1.00 20.13 76 LEU B CA 1
ATOM 1541 C C . LEU B 1 110 ? 39.092 -9.080 54.111 1.00 22.81 76 LEU B C 1
ATOM 1542 O O . LEU B 1 110 ? 38.629 -8.987 55.279 1.00 25.88 76 LEU B O 1
ATOM 1547 N N . LYS B 1 111 ? 40.364 -9.389 53.837 1.00 22.98 77 LYS B N 1
ATOM 1548 C CA . LYS B 1 111 ? 41.316 -9.785 54.869 1.00 23.98 77 LYS B CA 1
ATOM 1549 C C . LYS B 1 111 ? 42.714 -9.153 54.497 1.00 25.56 77 LYS B C 1
ATOM 1550 O O . LYS B 1 111 ? 42.999 -8.901 53.305 1.00 25.92 77 LYS B O 1
ATOM 1556 N N . SER B 1 112 ? 43.551 -8.933 55.471 1.00 23.74 78 SER B N 1
ATOM 1557 C CA . SER B 1 112 ? 44.863 -8.419 55.243 1.00 26.82 78 SER B CA 1
ATOM 1558 C C . SER B 1 112 ? 45.789 -9.390 54.593 1.00 25.48 78 SER B C 1
ATOM 1559 O O . SER B 1 112 ? 45.793 -10.514 54.938 1.00 23.62 78 SER B O 1
ATOM 1562 N N . GLY B 1 113 ? 46.571 -8.906 53.649 1.00 21.28 79 GLY B N 1
ATOM 1563 C CA . GLY B 1 113 ? 47.755 -9.587 53.211 1.00 22.15 79 GLY B CA 1
ATOM 1564 C C . GLY B 1 113 ? 48.925 -9.324 54.139 1.00 21.72 79 GLY B C 1
ATOM 1565 O O . GLY B 1 113 ? 49.099 -8.248 54.609 1.00 22.10 79 GLY B O 1
ATOM 1566 N N . LYS B 1 114 ? 49.708 -10.334 54.429 1.00 20.60 80 LYS B N 1
ATOM 1567 C CA . LYS B 1 114 ? 50.792 -10.161 55.399 1.00 19.64 80 LYS B CA 1
ATOM 1568 C C . LYS B 1 114 ? 52.096 -10.476 54.706 1.00 20.46 80 LYS B C 1
ATOM 1569 O O . LYS B 1 114 ? 52.156 -11.274 53.735 1.00 19.52 80 LYS B O 1
ATOM 1575 N N . LEU B 1 115 ? 53.165 -9.872 55.236 1.00 20.89 81 LEU B N 1
ATOM 1576 C CA . LEU B 1 115 ? 54.468 -10.173 54.771 1.00 20.69 81 LEU B CA 1
ATOM 1577 C C . LEU B 1 115 ? 54.733 -11.695 54.784 1.00 21.48 81 LEU B C 1
ATOM 1578 O O . LEU B 1 115 ? 54.536 -12.373 55.790 1.00 23.06 81 LEU B O 1
ATOM 1583 N N . GLY B 1 116 ? 55.198 -12.224 53.679 1.00 22.65 82 GLY B N 1
ATOM 1584 C CA . GLY B 1 116 ? 55.454 -13.647 53.583 1.00 22.74 82 GLY B CA 1
ATOM 1585 C C . GLY B 1 116 ? 54.329 -14.523 53.092 1.00 23.10 82 GLY B C 1
ATOM 1586 O O . GLY B 1 116 ? 54.542 -15.732 52.829 1.00 21.68 82 GLY B O 1
ATOM 1587 N N . ASP B 1 117 ? 53.131 -14.002 52.968 1.00 22.35 83 ASP B N 1
ATOM 1588 C CA . ASP B 1 117 ? 52.033 -14.772 52.419 1.00 21.90 83 ASP B CA 1
ATOM 1589 C C . ASP B 1 117 ? 52.235 -15.115 50.949 1.00 22.40 83 ASP B C 1
ATOM 1590 O O . ASP B 1 117 ? 52.635 -14.307 50.167 1.00 23.98 83 ASP B O 1
ATOM 1595 N N . THR B 1 118 ? 51.881 -16.318 50.599 1.00 21.11 84 THR B N 1
ATOM 1596 C CA . THR B 1 118 ? 51.682 -16.680 49.239 1.00 20.03 84 THR B CA 1
ATOM 1597 C C . THR B 1 118 ? 50.232 -16.394 48.889 1.00 22.20 84 THR B C 1
ATOM 1598 O O . THR B 1 118 ? 49.328 -16.928 49.447 1.00 23.41 84 THR B O 1
ATOM 1602 N N . LEU B 1 119 ? 50.057 -15.497 47.964 1.00 19.25 85 LEU B N 1
ATOM 1603 C CA . LEU B 1 119 ? 48.793 -15.132 47.536 1.00 19.25 85 LEU B CA 1
ATOM 1604 C C . LEU B 1 119 ? 48.517 -15.815 46.178 1.00 19.24 85 LEU B C 1
ATOM 1605 O O . LEU B 1 119 ? 49.341 -15.754 45.293 1.00 17.89 85 LEU B O 1
ATOM 1610 N N . LEU B 1 120 ? 47.305 -16.355 46.023 1.00 16.97 86 LEU B N 1
ATOM 1611 C CA . LEU B 1 120 ? 46.846 -16.977 44.791 1.00 19.05 86 LEU B CA 1
ATOM 1612 C C . LEU B 1 120 ? 45.839 -16.104 44.074 1.00 18.36 86 LEU B C 1
ATOM 1613 O O . LEU B 1 120 ? 44.787 -15.772 44.606 1.00 20.02 86 LEU B O 1
ATOM 1618 N N . ILE B 1 121 ? 46.166 -15.699 42.890 1.00 19.19 87 ILE B N 1
ATOM 1619 C CA . ILE B 1 121 ? 45.361 -14.813 42.125 1.00 17.42 87 ILE B CA 1
ATOM 1620 C C . ILE B 1 121 ? 44.644 -15.572 41.025 1.00 18.49 87 ILE B C 1
ATOM 1621 O O . ILE B 1 121 ? 45.252 -16.106 40.147 1.00 18.05 87 ILE B O 1
ATOM 1626 N N . ASP B 1 122 ? 43.328 -15.612 41.100 1.00 17.80 88 ASP B N 1
ATOM 1627 C CA . ASP B 1 122 ? 42.524 -16.391 40.150 1.00 16.28 88 ASP B CA 1
ATOM 1628 C C . ASP B 1 122 ? 41.582 -15.455 39.449 1.00 16.12 88 ASP B C 1
ATOM 1629 O O . ASP B 1 122 ? 40.643 -14.921 40.092 1.00 16.21 88 ASP B O 1
ATOM 1634 N N . GLY B 1 123 ? 41.785 -15.299 38.139 1.00 13.35 89 GLY B N 1
ATOM 1635 C CA . GLY B 1 123 ? 40.972 -14.463 37.277 1.00 14.54 89 GLY B CA 1
ATOM 1636 C C . GLY B 1 123 ? 40.043 -15.377 36.470 1.00 16.65 89 GLY B C 1
ATOM 1637 O O . GLY B 1 123 ? 40.503 -16.445 35.956 1.00 15.85 89 GLY B O 1
ATOM 1638 N N . ARG B 1 124 ? 38.789 -15.005 36.381 1.00 15.68 90 ARG B N 1
ATOM 1639 C CA . ARG B 1 124 ? 37.799 -15.708 35.592 1.00 17.32 90 ARG B CA 1
ATOM 1640 C C . ARG B 1 124 ? 36.981 -14.800 34.733 1.00 17.87 90 ARG B C 1
ATOM 1641 O O . ARG B 1 124 ? 36.467 -13.874 35.205 1.00 18.59 90 ARG B O 1
ATOM 1649 N N . CYS B 1 125 ? 36.853 -15.085 33.464 1.00 18.32 91 CYS B N 1
ATOM 1650 C CA . CYS B 1 125 ? 35.999 -14.253 32.628 1.00 21.21 91 CYS B CA 1
ATOM 1651 C C . CYS B 1 125 ? 34.496 -14.503 32.911 1.00 22.38 91 CYS B C 1
ATOM 1652 O O . CYS B 1 125 ? 34.042 -15.576 32.961 1.00 24.06 91 CYS B O 1
ATOM 1655 N N . VAL B 1 126 ? 33.768 -13.451 33.125 1.00 23.78 92 VAL B N 1
ATOM 1656 C CA . VAL B 1 126 ? 32.415 -13.516 33.556 1.00 26.04 92 VAL B CA 1
ATOM 1657 C C . VAL B 1 126 ? 31.482 -13.156 32.418 1.00 26.10 92 VAL B C 1
ATOM 1658 O O . VAL B 1 126 ? 30.395 -13.626 32.329 1.00 26.06 92 VAL B O 1
ATOM 1662 N N . HIS B 1 127 ? 31.963 -12.311 31.545 1.00 26.80 93 HIS B N 1
ATOM 1663 C CA . HIS B 1 127 ? 31.281 -11.944 30.340 1.00 27.26 93 HIS B CA 1
ATOM 1664 C C . HIS B 1 127 ? 32.264 -11.752 29.191 1.00 28.17 93 HIS B C 1
ATOM 1665 O O . HIS B 1 127 ? 33.042 -10.860 29.199 1.00 25.82 93 HIS B O 1
ATOM 1672 N N . ASP B 1 128 ? 32.175 -12.601 28.196 1.00 29.17 94 ASP B N 1
ATOM 1673 C CA . ASP B 1 128 ? 33.082 -12.609 27.068 1.00 30.67 94 ASP B CA 1
ATOM 1674 C C . ASP B 1 128 ? 32.376 -12.131 25.814 1.00 32.73 94 ASP B C 1
ATOM 1675 O O . ASP B 1 128 ? 31.916 -12.891 25.026 1.00 32.27 94 ASP B O 1
ATOM 1680 N N . GLY B 1 129 ? 32.291 -10.843 25.645 1.00 34.51 95 GLY B N 1
ATOM 1681 C CA . GLY B 1 129 ? 31.358 -10.300 24.685 1.00 39.02 95 GLY B CA 1
ATOM 1682 C C . GLY B 1 129 ? 32.051 -9.712 23.492 1.00 40.63 95 GLY B C 1
ATOM 1683 O O . GLY B 1 129 ? 33.286 -9.565 23.466 1.00 40.89 95 GLY B O 1
ATOM 1684 N N . ARG B 1 130 ? 31.204 -9.379 22.521 1.00 43.49 96 ARG B N 1
ATOM 1685 C CA . ARG B 1 130 ? 31.547 -8.627 21.296 1.00 44.91 96 ARG B CA 1
ATOM 1686 C C . ARG B 1 130 ? 32.182 -7.269 21.607 1.00 42.69 96 ARG B C 1
ATOM 1687 O O . ARG B 1 130 ? 33.283 -6.965 21.143 1.00 43.18 96 ARG B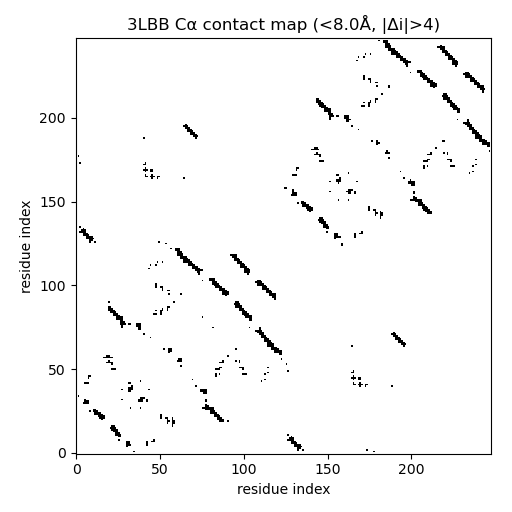 O 1
ATOM 1695 N N . THR B 1 131 ? 31.510 -6.520 22.480 1.00 41.42 97 THR B N 1
ATOM 1696 C CA . THR B 1 131 ? 31.779 -5.083 22.773 1.00 38.74 97 THR B CA 1
ATOM 1697 C C . THR B 1 131 ? 32.482 -4.929 24.134 1.00 37.07 97 THR B C 1
ATOM 1698 O O . THR B 1 131 ? 33.415 -4.088 24.312 1.00 36.49 97 THR B O 1
ATOM 1702 N N . THR B 1 132 ? 32.054 -5.740 25.105 1.00 33.40 98 THR B N 1
ATOM 1703 C CA . THR B 1 132 ? 32.681 -5.670 26.438 1.00 31.74 98 THR B CA 1
ATOM 1704 C C . THR B 1 132 ? 33.182 -6.997 26.980 1.00 29.63 98 THR B C 1
ATOM 1705 O O . THR B 1 132 ? 32.787 -8.055 26.500 1.00 29.75 98 THR B O 1
ATOM 1709 N N . LYS B 1 133 ? 34.073 -6.947 27.991 1.00 27.88 99 LYS B N 1
ATOM 1710 C CA . LYS B 1 133 ? 34.384 -8.114 28.815 1.00 23.27 99 LYS B CA 1
ATOM 1711 C C . LYS B 1 133 ? 34.295 -7.739 30.288 1.00 20.32 99 LYS B C 1
ATOM 1712 O O . LYS B 1 133 ? 34.625 -6.610 30.672 1.00 21.66 99 LYS B O 1
ATOM 1718 N N . VAL B 1 134 ? 33.906 -8.701 31.115 1.00 17.67 100 VAL B N 1
ATOM 1719 C CA . VAL B 1 134 ? 33.907 -8.535 32.549 1.00 16.13 100 VAL B CA 1
ATOM 1720 C C . VAL B 1 134 ? 34.669 -9.695 33.152 1.00 15.18 100 VAL B C 1
ATOM 1721 O O . VAL B 1 134 ? 34.453 -10.843 32.781 1.00 16.35 100 VAL B O 1
ATOM 1725 N N . VAL B 1 135 ? 35.632 -9.377 34.029 1.00 14.87 101 VAL B N 1
ATOM 1726 C CA . VAL B 1 135 ? 36.567 -10.364 34.617 1.00 13.01 101 VAL B CA 1
ATOM 1727 C C . VAL B 1 135 ? 36.507 -10.230 36.118 1.00 13.21 101 VAL B C 1
ATOM 1728 O O . VAL B 1 135 ? 36.580 -9.123 36.670 1.00 15.67 101 VAL B O 1
ATOM 1732 N N . ASP B 1 136 ? 36.288 -11.342 36.795 1.00 14.29 102 ASP B N 1
ATOM 1733 C CA . ASP B 1 136 ? 36.289 -11.343 38.270 1.00 15.72 102 ASP B CA 1
ATOM 1734 C C . ASP B 1 136 ? 37.623 -11.903 38.706 1.00 15.04 102 ASP B C 1
ATOM 1735 O O . ASP B 1 136 ? 38.081 -12.903 38.123 1.00 15.48 102 ASP B O 1
ATOM 1740 N N . VAL B 1 137 ? 38.217 -11.326 39.755 1.00 12.66 103 VAL B N 1
ATOM 1741 C CA . VAL B 1 137 ? 39.469 -11.872 40.325 1.00 14.38 103 VAL B CA 1
ATOM 1742 C C . VAL B 1 137 ? 39.414 -12.071 41.811 1.00 16.54 103 VAL B C 1
ATOM 1743 O O . VAL B 1 137 ? 38.909 -11.232 42.498 1.00 17.63 103 VAL B O 1
ATOM 1747 N N . THR B 1 138 ? 39.865 -13.238 42.301 1.00 16.79 104 THR B N 1
ATOM 1748 C CA . THR B 1 138 ? 39.872 -13.503 43.742 1.00 16.70 104 THR B CA 1
ATOM 1749 C C . THR B 1 138 ? 41.312 -13.699 44.175 1.00 16.66 104 THR B C 1
ATOM 1750 O O . THR B 1 138 ? 42.083 -14.344 43.509 1.00 20.18 104 THR B O 1
ATOM 1754 N N . VAL B 1 139 ? 41.664 -13.075 45.271 1.00 15.31 105 VAL B N 1
ATOM 1755 C CA . VAL B 1 139 ? 42.923 -13.283 45.883 1.00 14.29 105 VAL B CA 1
ATOM 1756 C C . VAL B 1 139 ? 42.694 -14.108 47.178 1.00 16.73 105 VAL B C 1
ATOM 1757 O O . VAL B 1 139 ? 41.851 -13.772 48.014 1.00 14.89 105 VAL B O 1
ATOM 1761 N N . THR B 1 140 ? 43.538 -15.087 47.349 1.00 17.89 106 THR B N 1
ATOM 1762 C CA . THR B 1 140 ? 43.404 -16.081 48.350 1.00 20.73 106 THR B CA 1
ATOM 1763 C C . THR B 1 140 ? 44.752 -16.395 49.046 1.00 21.27 106 THR B C 1
ATOM 1764 O O . THR B 1 140 ? 45.780 -16.311 48.442 1.00 20.61 106 THR B O 1
ATOM 1768 N N . ASN B 1 141 ? 44.746 -16.723 50.323 1.00 20.98 107 ASN B N 1
ATOM 1769 C CA . ASN B 1 141 ? 46.003 -17.004 51.022 1.00 24.00 107 ASN B CA 1
ATOM 1770 C C . ASN B 1 141 ? 46.146 -18.525 51.174 1.00 25.39 107 ASN B C 1
ATOM 1771 O O . ASN B 1 141 ? 45.311 -19.201 50.602 1.00 25.46 107 ASN B O 1
ATOM 1776 N N . GLN B 1 142 ? 47.147 -19.057 51.938 1.00 26.50 108 GLN B N 1
ATOM 1777 C CA . GLN B 1 142 ? 47.363 -20.529 51.961 1.00 27.44 108 GLN B CA 1
ATOM 1778 C C . GLN B 1 142 ? 46.307 -21.303 52.723 1.00 28.54 108 GLN B C 1
ATOM 1779 O O . GLN B 1 142 ? 46.201 -22.488 52.481 1.00 31.37 108 GLN B O 1
ATOM 1785 N N . LEU B 1 143 ? 45.525 -20.629 53.570 1.00 25.80 109 LEU B N 1
ATOM 1786 C CA . LEU B 1 143 ? 44.380 -21.214 54.223 1.00 29.82 109 LEU B CA 1
ATOM 1787 C C . LEU B 1 143 ? 43.164 -21.209 53.287 1.00 30.09 109 LEU B C 1
ATOM 1788 O O . LEU B 1 143 ? 42.101 -21.689 53.639 1.00 30.37 109 LEU B O 1
ATOM 1793 N N . LYS B 1 144 ? 43.322 -20.629 52.094 1.00 30.32 110 LYS B N 1
ATOM 1794 C CA . LYS B 1 144 ? 42.219 -20.459 51.166 1.00 30.48 110 LYS B CA 1
ATOM 1795 C C . LYS B 1 144 ? 41.160 -19.496 51.641 1.00 29.04 110 LYS B C 1
ATOM 1796 O O . LYS B 1 144 ? 40.027 -19.557 51.145 1.00 30.05 110 LYS B O 1
ATOM 1802 N N . GLN B 1 145 ? 41.530 -18.599 52.550 1.00 27.14 111 GLN B N 1
ATOM 1803 C CA . GLN B 1 145 ? 40.725 -17.419 52.839 1.00 26.56 111 GLN B CA 1
ATOM 1804 C C . GLN B 1 145 ? 40.865 -16.353 51.721 1.00 25.58 111 GLN B C 1
ATOM 1805 O O . GLN B 1 145 ? 41.948 -16.128 51.200 1.00 21.01 111 GLN B O 1
ATOM 1811 N N . GLU B 1 146 ? 39.750 -15.723 51.367 1.00 24.78 112 GLU B N 1
ATOM 1812 C CA . GLU B 1 146 ? 39.703 -14.704 50.364 1.00 24.11 112 GLU B CA 1
ATOM 1813 C C . GLU B 1 146 ? 40.263 -13.397 50.929 1.00 24.86 112 GLU B C 1
ATOM 1814 O O . GLU B 1 146 ? 39.845 -12.903 51.976 1.00 25.52 112 GLU B O 1
ATOM 1820 N N . VAL B 1 147 ? 41.278 -12.862 50.272 1.00 23.64 113 VAL B N 1
ATOM 1821 C CA . VAL B 1 147 ? 41.903 -11.656 50.795 1.00 20.44 113 VAL B CA 1
ATOM 1822 C C . VAL B 1 147 ? 41.225 -10.470 50.112 1.00 20.10 113 VAL B C 1
ATOM 1823 O O . VAL B 1 147 ? 40.986 -9.437 50.706 1.00 21.41 113 VAL B O 1
ATOM 1827 N N . ALA B 1 148 ? 40.918 -10.619 48.834 1.00 19.29 114 ALA B N 1
ATOM 1828 C CA . ALA B 1 148 ? 40.339 -9.526 48.086 1.00 19.33 114 ALA B CA 1
ATOM 1829 C C . ALA B 1 148 ? 39.533 -10.081 46.924 1.00 16.96 114 ALA B C 1
ATOM 1830 O O . ALA B 1 148 ? 39.836 -11.149 46.412 1.00 20.03 114 ALA B O 1
ATOM 1832 N N . LYS B 1 149 ? 38.522 -9.349 46.489 1.00 17.38 115 LYS B N 1
ATOM 1833 C CA . LYS B 1 149 ? 37.779 -9.719 45.270 1.00 16.21 115 LYS B CA 1
ATOM 1834 C C . LYS B 1 149 ? 37.571 -8.485 44.420 1.00 16.88 115 LYS B C 1
ATOM 1835 O O . LYS B 1 149 ? 37.061 -7.439 44.922 1.00 18.32 115 LYS B O 1
ATOM 1841 N N . ALA B 1 150 ? 37.898 -8.577 43.127 1.00 14.46 116 ALA B N 1
ATOM 1842 C CA . ALA B 1 150 ? 37.734 -7.432 42.227 1.00 13.92 116 ALA B CA 1
ATOM 1843 C C . ALA B 1 150 ? 36.961 -7.806 41.001 1.00 14.73 116 ALA B C 1
ATOM 1844 O O . ALA B 1 150 ? 36.982 -8.994 40.585 1.00 15.58 116 ALA B O 1
ATOM 1846 N N . THR B 1 151 ? 36.367 -6.795 40.348 1.00 15.15 117 THR B N 1
ATOM 1847 C CA . THR B 1 151 ? 35.695 -6.999 39.052 1.00 15.63 117 THR B CA 1
ATOM 1848 C C . THR B 1 151 ? 36.174 -5.901 38.148 1.00 16.51 117 THR B C 1
ATOM 1849 O O . THR B 1 151 ? 36.274 -4.735 38.591 1.00 18.14 117 THR B O 1
ATOM 1853 N N . PHE B 1 152 ? 36.538 -6.268 36.905 1.00 14.77 118 PHE B N 1
ATOM 1854 C CA . PHE B 1 152 ? 37.056 -5.351 35.929 1.00 13.83 118 PHE B CA 1
ATOM 1855 C C . PHE B 1 152 ? 36.139 -5.337 34.741 1.00 17.18 118 PHE B C 1
ATOM 1856 O O . PHE B 1 152 ? 35.756 -6.425 34.222 1.00 16.34 118 PHE B O 1
ATOM 1864 N N . THR B 1 153 ? 35.761 -4.147 34.304 1.00 17.83 119 THR B N 1
ATOM 1865 C CA . THR B 1 153 ? 34.796 -3.966 33.223 1.00 19.73 119 THR B CA 1
ATOM 1866 C C . THR B 1 153 ? 35.591 -3.384 32.093 1.00 21.89 119 THR B C 1
ATOM 1867 O O . THR B 1 153 ? 36.091 -2.285 32.200 1.00 22.38 119 THR B O 1
ATOM 1871 N N . MET B 1 154 ? 35.705 -4.139 31.006 1.00 23.09 120 MET B N 1
ATOM 1872 C CA . MET B 1 154 ? 36.624 -3.777 29.908 1.00 24.70 120 MET B CA 1
ATOM 1873 C C . MET B 1 154 ? 35.922 -3.530 28.586 1.00 26.93 120 MET B C 1
ATOM 1874 O O . MET B 1 154 ? 34.867 -4.089 28.291 1.00 26.27 120 MET B O 1
ATOM 1879 N N . PHE B 1 155 ? 36.499 -2.639 27.790 1.00 30.30 121 PHE B N 1
ATOM 1880 C CA . PHE B 1 155 ? 35.907 -2.348 26.471 1.00 33.37 121 PHE B CA 1
ATOM 1881 C C . PHE B 1 155 ? 36.806 -3.108 25.459 1.00 33.12 121 PHE B C 1
ATOM 1882 O O . PHE B 1 155 ? 38.035 -3.000 25.489 1.00 29.94 121 PHE B O 1
ATOM 1890 N N . VAL B 1 156 ? 36.157 -3.899 24.618 1.00 35.49 122 VAL B N 1
ATOM 1891 C CA . VAL B 1 156 ? 36.822 -4.628 23.532 1.00 39.38 122 VAL B CA 1
ATOM 1892 C C . VAL B 1 156 ? 37.332 -3.701 22.438 1.00 41.05 122 VAL B C 1
ATOM 1893 O O . VAL B 1 156 ? 36.532 -3.169 21.699 1.00 40.80 122 VAL B O 1
ATOM 1897 N N . THR B 1 157 ? 38.621 -3.494 22.345 1.00 43.80 123 THR B N 1
ATOM 1898 C CA . THR B 1 157 ? 39.163 -2.765 21.236 1.00 46.58 123 THR B CA 1
ATOM 1899 C C . THR B 1 157 ? 39.223 -3.606 19.926 1.00 50.21 123 THR B C 1
ATOM 1900 O O . THR B 1 157 ? 38.633 -3.240 18.918 1.00 50.16 123 THR B O 1
ATOM 1904 N N . GLY B 1 158 ? 39.866 -4.769 19.982 1.00 52.25 124 GLY B N 1
ATOM 1905 C CA . GLY B 1 158 ? 39.723 -5.777 18.953 1.00 54.30 124 GLY B CA 1
ATOM 1906 C C . GLY B 1 158 ? 40.567 -7.025 19.156 1.00 56.21 124 GLY B C 1
ATOM 1907 O O . GLY B 1 158 ? 41.255 -7.182 20.168 1.00 56.36 124 GLY B O 1
ATOM 1908 N N . LYS B 1 159 ? 40.502 -7.916 18.180 1.00 56.58 125 LYS B N 1
ATOM 1909 C CA . LYS B 1 159 ? 41.229 -9.179 18.173 1.00 57.14 125 LYS B CA 1
ATOM 1910 C C . LYS B 1 159 ? 42.736 -9.075 18.412 1.00 57.18 125 LYS B C 1
ATOM 1911 O O . LYS B 1 159 ? 43.320 -8.069 18.136 1.00 57.76 125 LYS B O 1
ATOM 1917 N N . ARG B 1 160 ? 43.340 -10.146 18.919 1.00 57.99 126 ARG B N 1
ATOM 1918 C CA . ARG B 1 160 ? 44.732 -10.204 19.412 1.00 59.04 126 ARG B CA 1
ATOM 1919 C C . ARG B 1 160 ? 45.885 -10.432 18.430 1.00 60.30 126 ARG B C 1
ATOM 1920 O O . ARG B 1 160 ? 47.002 -10.736 18.857 1.00 61.15 126 ARG B O 1
ATOM 1928 N N . LYS B 1 161 ? 45.641 -10.379 17.135 1.00 59.80 127 LYS B N 1
ATOM 1929 C CA . LYS B 1 161 ? 46.708 -10.724 16.258 1.00 59.34 127 LYS B CA 1
ATOM 1930 C C . LYS B 1 161 ? 47.064 -9.552 15.403 1.00 60.50 127 LYS B C 1
ATOM 1931 O O . LYS B 1 161 ? 48.134 -9.008 15.549 1.00 62.11 127 LYS B O 1
#

B-factor: mean 25.05, std 11.83, range [5.92, 69.75]

InterPro domains:
  IPR003736 Phenylacetic acid degradation-related domain [TIGR00369] (16-121)
  IPR006683 Thioesterase domain [PF03061] (39-108)
  IPR029069 HotDog domain superfamily [SSF54637] (15-126)
  IPR039298 Acyl-coenzyme A thioesterase 13 [PTHR21660] (11-122)

Radius of gyration: 17.01 Å; Cα contacts (8 Å, |Δi|>4): 685; chains: 2; bounding box: 28×42×52 Å

Solvent-accessible surface area: 11535 Å² total; per-residue (Å²): 159,74,4,42,49,0,68,0,4,69,55,90,81,60,76,30,93,104,165,12,47,0,31,0,24,6,80,0,43,95,83,1,24,34,91,123,35,86,10,4,18,0,3,5,0,0,0,0,12,6,0,0,15,1,0,3,35,16,13,33,48,30,10,75,19,77,45,0,35,0,69,41,94,104,65,1,96,111,39,23,48,0,57,0,15,0,126,30,88,89,72,12,221,92,49,1,33,0,57,1,30,0,20,22,136,141,174,62,74,2,0,92,4,51,0,46,5,103,25,88,32,162,104,243,128,104,4,28,35,0,60,0,4,66,53,87,85,59,79,31,100,96,180,14,39,0,29,0,24,6,83,1,45,101,60,1,23,35,69,93,39,94,11,3,12,0,3,5,0,0,0,0,16,4,0,1,20,4,0,2,35,18,21,31,50,41,24,83,24,82,44,1,30,0,65,34,101,94,50,3,86,110,41,23,41,0,57,0,16,0,130,31,88,90,79,12,218,93,45,0,31,0,55,2,31,0,22,11,145,143,170,71,76,2,0,95,4,48,0,44,2,102,18,83,27,162,112,243

CATH classification: 3.10.129.10

Organism: Streptococcus mutans serotype c (strain ATCC 700610 / UA159) (NCBI:txid210007)